Protein AF-A0A355WAP7-F1 (afdb_monomer_lite)

Secondary structure (DSSP, 8-state):
---SS-HHHHHHHHHHHH--SSPPEEEEEESSGGGGGGSTTEE--SS-B-HHHHHHHHHHH--EEEEEGGGBSSTHHHHHTTSSPPPHHHHTSHHHHHHT-SSHHHHHHHHHHS--PPSSS-SEEEEEEGGG--S--SEEEEEE-HHHHHHHHHHHHHSS---------SS-HHIIIIIHHHHHTS-EEEPPPHHHHHTT---TT-EEEEEEGGGHHHHHHHHHHHHHTT--SS---TTTTS--GGGS-GGGS-HHHHHHHH-SSS---------TTSSHHHHHHHHHHTTPPP--HHHHHHHTTSTTSHHHHHHHHHH-GGGS-TT-

pLDDT: mean 91.37, std 9.54, range [56.62, 98.69]

Sequence (328 aa):
MTTTNNWEKIIRRLELLMRLKSFPVAFKMLEKKEELDEVKFIRRLNHQATLCQLITLVRNFDWTVGADIDDFFSPMCPSIIGMTDLPEIYKDGTFRSIVWAKTRADGKKYEESIQRIPSGKYQAVVMAPLVYNPFEPDIVLIYANPAQMILLINSLQFENYEVMKFFCVGESSCSDAIARCYLTQKPSLTIPCYGERRYGHAQDEDMVMAIPANMMEKALAGMETLYRRGIRYPISFAGAEQNVESAFPFTYTGIDEIETIRGKGNRLLIGLTGGIASGKTTVSNMLEDMGAHTIDFDIISRDVVEPEKPAWTKIVEYFGKQVIAEDG

Radius of gyration: 35.44 Å; chains: 1; bounding box: 89×45×89 Å

Structure (mmCIF, N/CA/C/O backbone):
data_AF-A0A355WAP7-F1
#
_entry.id   AF-A0A355WAP7-F1
#
loop_
_atom_site.group_PDB
_atom_site.id
_atom_site.type_symbol
_atom_site.label_atom_id
_atom_site.label_alt_id
_atom_site.label_comp_id
_atom_site.label_asym_id
_atom_site.label_entity_id
_atom_site.label_seq_id
_atom_site.pdbx_PDB_ins_code
_atom_site.Cartn_x
_atom_site.Cartn_y
_atom_site.Cartn_z
_atom_site.occupancy
_atom_site.B_iso_or_equiv
_atom_site.auth_seq_id
_atom_site.auth_comp_id
_atom_site.auth_asym_id
_atom_site.auth_atom_id
_atom_site.pdbx_PDB_model_num
ATOM 1 N N . MET A 1 1 ? -26.768 -4.482 4.795 1.00 63.12 1 MET A N 1
ATOM 2 C CA . MET A 1 1 ? -26.021 -3.460 4.013 1.00 63.12 1 MET A CA 1
ATOM 3 C C . MET A 1 1 ? -26.126 -3.715 2.505 1.00 63.12 1 MET A C 1
ATOM 5 O O . MET A 1 1 ? -25.879 -4.834 2.075 1.00 63.12 1 MET A O 1
ATOM 9 N N . THR A 1 2 ? -26.520 -2.718 1.706 1.00 63.69 2 THR A N 1
ATOM 10 C CA . THR A 1 2 ? -26.629 -2.800 0.230 1.00 63.69 2 THR A CA 1
ATOM 11 C C . THR A 1 2 ? -25.392 -2.212 -0.453 1.00 63.69 2 THR A C 1
ATOM 13 O O . THR A 1 2 ? -24.963 -1.121 -0.086 1.00 63.69 2 THR A O 1
ATOM 16 N N . THR A 1 3 ? -24.836 -2.902 -1.452 1.00 72.31 3 THR A N 1
ATOM 17 C CA . THR A 1 3 ? -23.743 -2.406 -2.310 1.00 72.31 3 THR A CA 1
ATOM 18 C C . THR A 1 3 ? -24.302 -1.559 -3.449 1.00 72.31 3 THR A C 1
ATOM 20 O O . THR A 1 3 ? -25.246 -1.985 -4.118 1.00 72.31 3 THR A O 1
ATOM 23 N N . THR A 1 4 ? -23.719 -0.391 -3.709 1.00 76.38 4 THR A N 1
ATOM 24 C CA . THR A 1 4 ? -24.074 0.428 -4.884 1.00 76.38 4 THR A CA 1
ATOM 25 C C . THR A 1 4 ? -23.273 0.012 -6.115 1.00 76.38 4 THR A C 1
ATOM 27 O O . THR A 1 4 ? -23.776 0.092 -7.235 1.00 76.38 4 THR A O 1
ATOM 30 N N . ASN A 1 5 ? -22.053 -0.487 -5.906 1.00 82.44 5 ASN A N 1
ATOM 31 C CA . ASN A 1 5 ? -21.153 -0.951 -6.954 1.00 82.44 5 ASN A CA 1
ATOM 32 C C . ASN A 1 5 ? -21.182 -2.480 -7.112 1.00 82.44 5 ASN A C 1
ATOM 34 O O . ASN A 1 5 ? -21.353 -3.222 -6.146 1.00 82.44 5 ASN A O 1
ATOM 38 N N . ASN A 1 6 ? -20.959 -2.963 -8.341 1.00 91.88 6 ASN A N 1
ATOM 39 C CA . ASN A 1 6 ? -20.646 -4.374 -8.591 1.00 91.88 6 ASN A CA 1
ATOM 40 C C . ASN A 1 6 ? -19.134 -4.584 -8.409 1.00 91.88 6 ASN A C 1
ATOM 42 O O . ASN A 1 6 ? -18.352 -4.524 -9.363 1.00 91.88 6 ASN A O 1
ATOM 46 N N . TRP A 1 7 ? -18.737 -4.780 -7.155 1.00 95.25 7 TRP A N 1
ATOM 47 C CA . TRP A 1 7 ? -17.360 -4.990 -6.726 1.00 95.25 7 TRP A CA 1
ATOM 48 C C . TRP A 1 7 ? -16.718 -6.236 -7.328 1.00 95.25 7 TRP A C 1
ATOM 50 O O . TRP A 1 7 ? -15.543 -6.184 -7.677 1.00 95.25 7 TRP A O 1
ATOM 60 N N . GLU A 1 8 ? -17.470 -7.314 -7.546 1.00 94.62 8 GLU A N 1
ATOM 61 C CA . GLU A 1 8 ? -16.968 -8.502 -8.245 1.00 94.62 8 GLU A CA 1
ATOM 62 C C . GLU A 1 8 ? -16.423 -8.121 -9.625 1.00 94.62 8 GLU A C 1
ATOM 64 O O . GLU A 1 8 ? -15.276 -8.425 -9.950 1.00 94.62 8 GLU A O 1
ATOM 69 N N . LYS A 1 9 ? -17.198 -7.378 -10.423 1.00 94.19 9 LYS A N 1
ATOM 70 C CA . LYS A 1 9 ? -16.764 -6.933 -11.755 1.00 94.19 9 LYS A CA 1
ATOM 71 C C . LYS A 1 9 ? -15.520 -6.040 -11.690 1.00 94.19 9 LYS A C 1
ATOM 73 O O . LYS A 1 9 ? -14.624 -6.182 -12.522 1.00 94.19 9 LYS A O 1
ATOM 78 N N . ILE A 1 10 ? -15.465 -5.126 -10.721 1.00 94.81 10 ILE A N 1
ATOM 79 C CA . ILE A 1 10 ? -14.321 -4.229 -10.487 1.00 94.81 10 ILE A CA 1
ATOM 80 C C . ILE A 1 10 ? -13.073 -5.054 -10.142 1.00 94.81 10 ILE A C 1
ATOM 82 O O . ILE A 1 10 ? -12.034 -4.919 -10.788 1.00 94.81 10 ILE A O 1
ATOM 86 N N . ILE A 1 11 ? -13.172 -5.965 -9.175 1.00 94.94 11 ILE A N 1
ATOM 87 C CA . ILE A 1 11 ? -12.028 -6.755 -8.718 1.00 94.94 11 ILE A CA 1
ATOM 88 C C . ILE A 1 11 ? -11.566 -7.761 -9.772 1.00 94.94 11 ILE A C 1
ATOM 90 O O . ILE A 1 11 ? -10.363 -7.894 -9.972 1.00 94.94 11 ILE A O 1
ATOM 94 N N . ARG A 1 12 ? -12.469 -8.378 -10.543 1.00 94.44 12 ARG A N 1
ATOM 95 C CA . ARG A 1 12 ? -12.082 -9.246 -11.670 1.00 94.44 12 ARG A CA 1
ATOM 96 C C . ARG A 1 12 ? -11.231 -8.514 -12.709 1.00 94.44 12 ARG A C 1
ATOM 98 O O . ARG A 1 12 ? -10.269 -9.080 -13.223 1.00 94.44 12 ARG A O 1
ATOM 105 N N . ARG A 1 13 ? -11.536 -7.244 -12.998 1.00 95.06 13 ARG A N 1
ATOM 106 C CA . ARG A 1 13 ? -10.701 -6.400 -13.873 1.00 95.06 13 ARG A CA 1
ATOM 107 C C . ARG A 1 13 ? -9.338 -6.126 -13.238 1.00 95.06 13 ARG A C 1
ATOM 109 O O . ARG A 1 13 ? -8.320 -6.267 -13.911 1.00 95.06 13 ARG A O 1
ATOM 116 N N . LEU A 1 14 ? -9.309 -5.796 -11.944 1.00 95.56 14 LEU A N 1
ATOM 117 C CA . LEU A 1 14 ? -8.062 -5.579 -11.203 1.00 95.56 14 LEU A CA 1
ATOM 118 C C . LEU A 1 14 ? -7.157 -6.819 -11.234 1.00 95.56 14 LEU A C 1
ATOM 120 O O . LEU A 1 14 ? -5.963 -6.700 -11.495 1.00 95.56 14 LEU A O 1
ATOM 124 N N . GLU A 1 15 ? -7.718 -8.007 -11.003 1.00 93.44 15 GLU A N 1
ATOM 125 C CA . GLU A 1 15 ? -6.994 -9.283 -11.001 1.00 93.44 15 GLU A CA 1
ATOM 126 C C . GLU A 1 15 ? -6.306 -9.554 -12.344 1.00 93.44 15 GLU A C 1
ATOM 128 O O . GLU A 1 15 ? -5.133 -9.933 -12.364 1.00 93.44 15 GLU A O 1
ATOM 133 N N . LEU A 1 16 ? -6.992 -9.294 -13.463 1.00 94.19 16 LEU A N 1
ATOM 134 C CA . LEU A 1 16 ? -6.431 -9.456 -14.810 1.00 94.19 16 LEU A CA 1
ATOM 135 C C . LEU A 1 16 ? -5.256 -8.505 -15.080 1.00 94.19 16 LEU A C 1
ATOM 137 O O . LEU A 1 16 ? -4.300 -8.884 -15.761 1.00 94.19 16 LEU A O 1
ATOM 141 N N . LEU A 1 17 ? -5.322 -7.284 -14.545 1.00 96.56 17 LEU A N 1
ATOM 142 C CA . LEU A 1 17 ? -4.320 -6.240 -14.770 1.00 96.56 17 LEU A CA 1
ATOM 143 C C . LEU A 1 17 ? -3.116 -6.365 -13.835 1.00 96.56 17 LEU A C 1
ATOM 145 O O . LEU A 1 17 ? -1.994 -6.087 -14.250 1.00 96.56 17 LEU A O 1
ATOM 149 N N . MET A 1 18 ? -3.344 -6.771 -12.585 1.00 96.06 18 MET A N 1
ATOM 150 C CA . MET A 1 18 ? -2.347 -6.701 -11.516 1.00 96.06 18 MET A CA 1
ATOM 151 C C . MET A 1 18 ? -1.833 -8.062 -11.073 1.00 96.06 18 MET A C 1
ATOM 153 O O . MET A 1 18 ? -0.703 -8.122 -10.608 1.00 96.06 18 MET A O 1
ATOM 157 N N . ARG A 1 19 ? -2.602 -9.152 -11.212 1.00 95.50 19 ARG A N 1
ATOM 158 C CA . ARG A 1 19 ? -2.227 -10.497 -10.724 1.00 95.50 19 ARG A CA 1
ATOM 159 C C . ARG A 1 19 ? -1.800 -10.479 -9.247 1.00 95.50 19 ARG A C 1
ATOM 161 O O . ARG A 1 19 ? -0.694 -10.889 -8.892 1.00 95.50 19 ARG A O 1
ATOM 168 N N . LEU A 1 20 ? -2.654 -9.911 -8.395 1.00 95.94 20 LEU A N 1
ATOM 169 C CA . LEU A 1 20 ? -2.397 -9.786 -6.958 1.00 95.94 20 LEU A CA 1
ATOM 170 C C . LEU A 1 20 ? -2.238 -11.167 -6.303 1.00 95.94 20 LEU A C 1
ATOM 172 O O . LEU A 1 20 ? -2.906 -12.122 -6.690 1.00 95.94 20 LEU A O 1
ATOM 176 N N . LYS A 1 21 ? -1.369 -11.262 -5.288 1.00 95.38 21 LYS A N 1
ATOM 177 C CA . LYS A 1 21 ? -1.147 -12.506 -4.524 1.00 95.38 21 LYS A CA 1
ATOM 178 C C . LYS A 1 21 ? -2.221 -12.777 -3.462 1.00 95.38 21 LYS A C 1
ATOM 180 O O . LYS A 1 21 ? -2.281 -13.881 -2.935 1.00 95.38 21 LYS A O 1
ATOM 185 N N . SER A 1 22 ? -3.021 -11.773 -3.114 1.00 96.44 22 SER A N 1
ATOM 186 C CA . SER A 1 22 ? -4.014 -11.823 -2.038 1.00 96.44 22 SER A CA 1
ATOM 187 C C . SER A 1 22 ? -5.230 -10.971 -2.394 1.00 96.44 22 SER A C 1
ATOM 189 O O . SER A 1 22 ? -5.112 -10.043 -3.199 1.00 96.44 22 SER A O 1
ATOM 191 N N . PHE A 1 23 ? -6.373 -11.237 -1.766 1.00 97.75 23 PHE A N 1
ATOM 192 C CA . PHE A 1 23 ? -7.609 -10.510 -2.044 1.00 97.75 23 PHE A CA 1
ATOM 193 C C . PHE A 1 23 ? -7.511 -9.026 -1.645 1.00 97.75 23 PHE A C 1
ATOM 195 O O . PHE A 1 23 ? -7.026 -8.723 -0.550 1.00 97.75 23 PHE A O 1
ATOM 202 N N . PRO A 1 24 ? -8.017 -8.093 -2.477 1.00 98.12 24 PRO A N 1
ATOM 203 C CA . PRO A 1 24 ? -8.322 -6.736 -2.039 1.00 98.12 24 PRO A CA 1
ATOM 204 C C . PRO A 1 24 ? -9.323 -6.763 -0.881 1.00 98.12 24 PRO A C 1
ATOM 206 O O . PRO A 1 24 ? -10.360 -7.429 -0.956 1.00 98.12 24 PRO A O 1
ATOM 209 N N . VAL A 1 25 ? -9.017 -6.037 0.190 1.00 98.62 25 VAL A N 1
ATOM 210 C CA . VAL A 1 25 ? -9.814 -6.036 1.420 1.00 98.62 25 VAL A CA 1
ATOM 211 C C . VAL A 1 25 ? -10.794 -4.873 1.384 1.00 98.62 25 VAL A C 1
ATOM 213 O O . VAL A 1 25 ? -10.386 -3.713 1.351 1.00 98.62 25 VAL A O 1
ATOM 216 N N . ALA A 1 26 ? -12.084 -5.191 1.421 1.00 98.38 26 ALA A N 1
ATOM 217 C CA . ALA A 1 26 ? -13.141 -4.248 1.749 1.00 98.38 26 ALA A CA 1
ATOM 218 C C . ALA A 1 26 ? -12.990 -3.871 3.226 1.00 98.38 26 ALA A C 1
ATOM 220 O O . ALA A 1 26 ? -13.017 -4.764 4.068 1.00 98.38 26 ALA A O 1
ATOM 221 N N . PHE A 1 27 ? -12.823 -2.591 3.549 1.00 98.62 27 PHE A N 1
ATOM 222 C CA . PHE A 1 27 ? -12.674 -2.104 4.920 1.00 98.62 27 PHE A CA 1
ATOM 223 C C . PHE A 1 27 ? -13.789 -1.105 5.232 1.00 98.62 27 PHE A C 1
ATOM 225 O O . PHE A 1 27 ? -13.929 -0.097 4.532 1.00 98.62 27 PHE A O 1
ATOM 232 N N . LYS A 1 28 ? -14.586 -1.379 6.270 1.00 98.12 28 LYS A N 1
ATOM 233 C CA . LYS A 1 28 ? -15.711 -0.530 6.675 1.00 98.12 28 LYS A CA 1
ATOM 234 C C . LYS A 1 28 ? -15.740 -0.322 8.184 1.00 98.12 28 LYS A C 1
ATOM 236 O O . LYS A 1 28 ? -15.682 -1.287 8.945 1.00 98.12 28 LYS A O 1
ATOM 241 N N . MET A 1 29 ? -15.857 0.931 8.604 1.00 97.62 29 MET A N 1
ATOM 242 C CA . MET A 1 29 ? -16.112 1.298 9.996 1.00 97.62 29 MET A CA 1
ATOM 243 C C . MET A 1 29 ? -17.619 1.399 10.235 1.00 97.62 29 MET A C 1
ATOM 245 O O . MET A 1 29 ? -18.360 1.901 9.392 1.00 97.62 29 MET A O 1
ATOM 249 N N . LEU A 1 30 ? -18.070 0.903 11.383 1.00 98.00 30 LEU A N 1
ATOM 250 C CA . LEU A 1 30 ? -19.479 0.822 11.761 1.00 98.00 30 LEU A CA 1
ATOM 251 C C . LEU A 1 30 ? -19.743 1.752 12.938 1.00 98.00 30 LEU A C 1
ATOM 253 O O . LEU A 1 30 ? -18.986 1.758 13.915 1.00 98.00 30 LEU A O 1
ATOM 257 N N . GLU A 1 31 ? -20.799 2.558 12.841 1.00 97.69 31 GLU A N 1
ATOM 258 C CA . GLU A 1 31 ? -21.164 3.507 13.898 1.00 97.69 31 GLU A CA 1
ATOM 259 C C . GLU A 1 31 ? -21.709 2.773 15.123 1.00 97.69 31 GLU A C 1
ATOM 261 O O . GLU A 1 31 ? -21.475 3.188 16.259 1.00 97.69 31 GLU A O 1
ATOM 266 N N . LYS A 1 32 ? -22.389 1.646 14.898 1.00 97.81 32 LYS A N 1
ATOM 267 C CA . LYS A 1 32 ? -22.948 0.790 15.939 1.00 97.81 32 LYS A CA 1
ATOM 268 C C . LYS A 1 32 ? -22.404 -0.623 15.809 1.00 97.81 32 LYS A C 1
ATOM 270 O O . LYS A 1 32 ? -22.355 -1.185 14.717 1.00 97.81 32 LYS A O 1
ATOM 275 N N . LYS A 1 33 ? -22.020 -1.229 16.932 1.00 96.75 33 LYS A N 1
ATOM 276 C CA . LYS A 1 33 ? -21.503 -2.607 16.929 1.00 96.75 33 LYS A CA 1
ATOM 277 C C . LYS A 1 33 ? -22.559 -3.634 16.512 1.00 96.75 33 LYS A C 1
ATOM 279 O O . LYS A 1 33 ? -22.209 -4.664 15.951 1.00 96.75 33 LYS A O 1
ATOM 284 N N . GLU A 1 34 ? -23.839 -3.336 16.729 1.00 96.81 34 GLU A N 1
ATOM 285 C CA . GLU A 1 34 ? -24.965 -4.201 16.359 1.00 96.81 34 GLU A CA 1
ATOM 286 C C . GLU A 1 34 ? -25.079 -4.385 14.834 1.00 96.81 34 GLU A C 1
ATOM 288 O O . GLU A 1 34 ? -25.622 -5.380 14.367 1.00 96.81 34 GLU A O 1
ATOM 293 N N . GLU A 1 35 ? -24.504 -3.477 14.034 1.00 96.75 35 GLU A N 1
ATOM 294 C CA . GLU A 1 35 ? -24.453 -3.614 12.572 1.00 96.75 35 GLU A CA 1
ATOM 295 C C . GLU A 1 35 ? -23.615 -4.822 12.114 1.00 96.75 35 GLU A C 1
ATOM 297 O O . GLU A 1 35 ? -23.758 -5.274 10.976 1.00 96.75 35 GLU A O 1
ATOM 302 N N . LEU A 1 36 ? -22.760 -5.379 12.986 1.00 96.50 36 LEU A N 1
ATOM 303 C CA . LEU A 1 36 ? -22.035 -6.623 12.713 1.00 96.50 36 LEU A CA 1
ATOM 304 C C . LEU A 1 36 ? -22.991 -7.804 12.484 1.00 96.50 36 LEU A C 1
ATOM 306 O O . LEU A 1 36 ? -22.692 -8.663 11.653 1.00 96.50 36 LEU A O 1
ATOM 310 N N . ASP A 1 37 ? -24.146 -7.824 13.157 1.00 9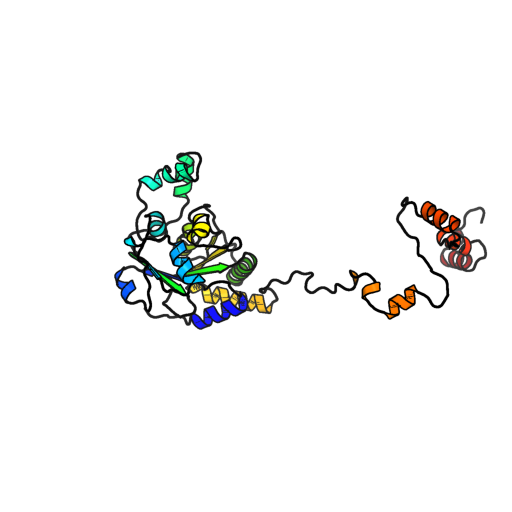4.00 37 ASP A N 1
ATOM 311 C CA . ASP A 1 37 ? -25.133 -8.909 13.061 1.00 94.00 37 ASP A CA 1
ATOM 312 C C . ASP A 1 37 ? -25.837 -8.941 11.693 1.00 94.00 37 ASP A C 1
ATOM 314 O O . ASP A 1 37 ? -26.396 -9.960 11.281 1.00 94.00 37 ASP A O 1
ATOM 318 N N . GLU A 1 38 ? -25.781 -7.836 10.944 1.00 94.00 38 GLU A N 1
ATOM 319 C CA . GLU A 1 38 ? -26.339 -7.736 9.595 1.00 94.00 38 GLU A CA 1
ATOM 320 C C . GLU A 1 38 ? -25.390 -8.261 8.506 1.00 94.00 38 GLU A C 1
ATOM 322 O O . GLU A 1 38 ? -25.792 -8.419 7.344 1.00 94.00 38 GLU A O 1
ATOM 327 N N . VAL A 1 39 ? -24.120 -8.506 8.844 1.00 94.25 39 VAL A N 1
ATOM 328 C CA . VAL A 1 39 ? -23.098 -8.922 7.882 1.00 94.25 39 VAL A CA 1
ATOM 329 C C . VAL A 1 39 ? -23.102 -10.441 7.736 1.00 94.25 39 VAL A C 1
ATOM 331 O O . VAL A 1 39 ? -22.867 -11.205 8.671 1.00 94.25 39 VAL A O 1
ATOM 334 N N . LYS A 1 40 ? -23.327 -10.904 6.506 1.00 91.94 40 LYS A N 1
ATOM 335 C CA . LYS A 1 40 ? -23.368 -12.336 6.196 1.00 91.94 40 LYS A CA 1
ATOM 336 C C . LYS A 1 40 ? -21.996 -12.987 6.371 1.00 91.94 40 LYS A C 1
ATOM 338 O O . LYS A 1 40 ? -20.983 -12.445 5.937 1.00 91.94 40 LYS A O 1
ATOM 343 N N . PHE A 1 41 ? -22.000 -14.200 6.928 1.00 92.62 41 PHE A N 1
ATOM 344 C CA . PHE A 1 41 ? -20.815 -15.058 7.085 1.00 92.62 41 PHE A CA 1
ATOM 345 C C . PHE A 1 41 ? -19.675 -14.430 7.896 1.00 92.62 41 PHE A C 1
ATOM 347 O O . PHE A 1 41 ? -18.517 -14.824 7.742 1.00 92.62 41 PHE A O 1
ATOM 354 N N . ILE A 1 42 ? -19.998 -13.465 8.760 1.00 95.94 42 ILE A N 1
ATOM 355 C CA . ILE A 1 42 ? -19.018 -12.832 9.629 1.00 95.94 42 ILE A CA 1
ATOM 356 C C . ILE A 1 42 ? -18.412 -13.846 10.601 1.00 95.94 42 ILE A C 1
ATOM 358 O O . ILE A 1 42 ? -19.095 -14.707 11.159 1.00 95.94 42 ILE A O 1
ATOM 362 N N . ARG A 1 43 ? -17.100 -13.744 10.791 1.00 97.00 43 ARG A N 1
ATOM 363 C CA . ARG A 1 43 ? -16.329 -14.519 11.757 1.00 97.00 43 ARG A CA 1
ATOM 364 C C . ARG A 1 43 ? -15.723 -13.570 12.779 1.00 97.00 43 ARG A C 1
ATOM 366 O O . ARG A 1 43 ? -15.229 -12.500 12.427 1.00 97.00 43 ARG A O 1
ATOM 373 N N . ARG A 1 44 ? -15.727 -13.998 14.038 1.00 95.44 44 ARG A N 1
ATOM 374 C CA . ARG A 1 44 ? -15.007 -13.357 15.141 1.00 95.44 44 ARG A CA 1
ATOM 375 C C . ARG A 1 44 ? -14.028 -14.364 15.723 1.00 95.44 44 ARG A C 1
ATOM 377 O O . ARG A 1 44 ? -14.307 -15.565 15.744 1.00 95.44 44 ARG A O 1
ATOM 384 N N . LEU A 1 45 ? -12.863 -13.886 16.140 1.00 94.38 45 LEU A N 1
ATOM 385 C CA . LEU A 1 45 ? -11.889 -14.729 16.819 1.00 94.38 45 LEU A CA 1
ATOM 386 C C . LEU A 1 45 ? -12.351 -14.985 18.255 1.00 94.38 45 LEU A C 1
ATOM 388 O O . LEU A 1 45 ? -13.004 -14.157 18.873 1.00 94.38 45 LEU A O 1
ATOM 392 N N . ASN A 1 46 ? -11.992 -16.144 18.796 1.00 94.62 46 ASN A N 1
ATOM 393 C CA . ASN A 1 46 ? -12.248 -16.498 20.196 1.00 94.62 46 ASN A CA 1
ATOM 394 C C . ASN A 1 46 ? -11.171 -15.959 21.158 1.00 94.62 46 ASN A C 1
ATOM 396 O O . ASN A 1 46 ? -11.089 -16.393 22.305 1.00 94.62 46 ASN A O 1
ATOM 400 N N . HIS A 1 47 ? -10.301 -15.082 20.666 1.00 96.06 47 HIS A N 1
ATOM 401 C CA . HIS A 1 47 ? -9.215 -14.444 21.392 1.00 96.06 47 HIS A CA 1
ATOM 402 C C . HIS A 1 47 ? -8.967 -13.062 20.791 1.00 96.06 47 HIS A C 1
ATOM 404 O O . HIS A 1 47 ? -9.347 -12.790 19.651 1.00 96.06 47 HIS A O 1
ATOM 410 N N . GLN A 1 48 ? -8.295 -12.212 21.558 1.00 97.56 48 GLN A N 1
ATOM 411 C CA . GLN A 1 48 ? -7.940 -10.876 21.111 1.00 97.56 48 GLN A CA 1
ATOM 412 C C . GLN A 1 48 ? -6.867 -10.907 20.020 1.00 97.56 48 GLN A C 1
ATOM 414 O O . GLN A 1 48 ? -5.939 -11.714 20.076 1.00 97.56 48 GLN A O 1
ATOM 419 N N . ALA A 1 49 ? -6.957 -9.988 19.064 1.00 97.31 49 ALA A N 1
ATOM 420 C CA . ALA A 1 49 ? -6.057 -9.915 17.922 1.00 97.31 49 ALA A CA 1
ATOM 421 C C . ALA A 1 49 ? -5.573 -8.489 17.646 1.00 97.31 49 ALA A C 1
ATOM 423 O O . ALA A 1 49 ? -6.066 -7.494 18.185 1.00 97.31 49 ALA A O 1
ATOM 424 N N . THR A 1 50 ? -4.565 -8.385 16.788 1.00 97.38 50 THR A N 1
ATOM 425 C CA . THR A 1 50 ? -4.154 -7.117 16.185 1.00 97.38 50 THR A CA 1
ATOM 426 C C . THR A 1 50 ? -4.954 -6.847 14.913 1.00 97.38 50 THR A C 1
ATOM 428 O O . THR A 1 50 ? -5.428 -7.768 14.246 1.00 97.38 50 THR A O 1
ATOM 431 N N . LEU A 1 51 ? -5.038 -5.578 14.499 1.00 97.38 51 LEU A N 1
ATOM 432 C CA . LEU A 1 51 ? -5.701 -5.223 13.241 1.00 97.38 51 LEU A CA 1
ATOM 433 C C . LEU A 1 51 ? -5.064 -5.924 12.027 1.00 97.38 51 LEU A C 1
ATOM 435 O O . LEU A 1 51 ? -5.772 -6.363 11.125 1.00 97.38 51 LEU A O 1
ATOM 439 N N . CYS A 1 52 ? -3.737 -6.082 12.016 1.00 97.31 52 CYS A N 1
ATOM 440 C CA . CYS A 1 52 ? -3.040 -6.752 10.921 1.00 97.31 52 CYS A CA 1
ATOM 441 C C . CYS A 1 52 ? -3.350 -8.258 10.844 1.00 97.31 52 CYS A C 1
ATOM 443 O O . CYS A 1 52 ? -3.458 -8.786 9.738 1.00 97.31 52 CYS A O 1
ATOM 445 N N . GLN A 1 53 ? -3.582 -8.946 11.970 1.00 97.94 53 GLN A N 1
ATOM 446 C CA . GLN A 1 53 ? -4.076 -10.331 11.954 1.00 97.94 53 GLN A CA 1
ATOM 447 C C . GLN A 1 53 ? -5.461 -10.420 11.309 1.00 97.94 53 GLN A C 1
ATOM 449 O O . GLN A 1 53 ? -5.675 -11.266 10.441 1.00 97.94 53 GLN A O 1
ATOM 454 N N . LEU A 1 54 ? -6.379 -9.518 11.676 1.00 98.12 54 LEU A N 1
ATOM 455 C CA . LEU A 1 54 ? -7.721 -9.486 11.091 1.00 98.12 54 LEU A CA 1
ATOM 456 C C . LEU A 1 54 ? -7.659 -9.252 9.576 1.00 98.12 54 LEU A C 1
ATOM 458 O O . LEU A 1 54 ? -8.264 -10.005 8.821 1.00 98.12 54 LEU A O 1
ATOM 462 N N . ILE A 1 55 ? -6.857 -8.285 9.116 1.00 98.31 55 ILE A N 1
ATOM 463 C CA . ILE A 1 55 ? -6.643 -8.025 7.682 1.00 98.31 55 ILE A CA 1
ATOM 464 C C . ILE A 1 55 ? -6.099 -9.273 6.968 1.00 98.31 55 ILE A C 1
ATOM 466 O O . ILE A 1 55 ? -6.529 -9.580 5.858 1.00 98.31 55 ILE A O 1
ATOM 470 N N . THR A 1 56 ? -5.197 -10.024 7.607 1.00 97.88 56 THR A N 1
ATOM 471 C CA . THR A 1 56 ? -4.599 -11.255 7.054 1.00 97.88 56 THR A CA 1
ATOM 472 C C . THR A 1 56 ? -5.627 -12.352 6.826 1.00 97.88 56 THR A C 1
ATOM 474 O O . THR A 1 56 ? -5.626 -12.982 5.767 1.00 97.88 56 THR A O 1
ATOM 477 N N . LEU A 1 57 ? -6.520 -12.559 7.799 1.00 98.25 57 LEU A N 1
ATOM 478 C CA . LEU A 1 57 ? -7.639 -13.498 7.682 1.00 98.25 57 LEU A CA 1
ATOM 479 C C . LEU A 1 57 ? -8.496 -13.191 6.455 1.00 98.25 57 LEU A C 1
ATOM 481 O O . LEU A 1 57 ? -8.905 -14.102 5.740 1.00 98.25 57 LEU A O 1
ATOM 485 N N . VAL A 1 58 ? -8.692 -11.909 6.158 1.00 98.38 58 VAL A N 1
ATOM 486 C CA . VAL A 1 58 ? -9.416 -11.497 4.959 1.00 98.38 58 VAL A CA 1
ATOM 487 C C . VAL A 1 58 ? -8.599 -11.754 3.693 1.00 98.38 58 VAL A C 1
ATOM 489 O O . VAL A 1 58 ? -9.028 -12.509 2.822 1.00 98.38 58 VAL A O 1
ATOM 492 N N . ARG A 1 59 ? -7.411 -11.147 3.576 1.00 97.25 59 ARG A N 1
ATOM 493 C CA . ARG A 1 59 ? -6.662 -11.126 2.307 1.00 97.25 59 ARG A CA 1
ATOM 494 C C . ARG A 1 59 ? -6.118 -12.491 1.882 1.00 97.25 59 ARG A C 1
ATOM 496 O O . ARG A 1 59 ? -5.981 -12.718 0.683 1.00 97.25 59 ARG A O 1
ATOM 503 N N . ASN A 1 60 ? -5.813 -13.380 2.829 1.00 97.19 60 ASN A N 1
ATOM 504 C CA . ASN A 1 60 ? -5.166 -14.666 2.539 1.00 97.19 60 ASN A CA 1
ATOM 505 C C . ASN A 1 60 ? -6.066 -15.880 2.779 1.00 97.19 60 ASN A C 1
ATOM 507 O O . ASN A 1 60 ? -5.822 -16.927 2.186 1.00 97.19 60 ASN A O 1
ATOM 511 N N . PHE A 1 61 ? -7.073 -15.763 3.648 1.00 96.62 61 PHE A N 1
ATOM 512 C CA . PHE A 1 61 ? -7.891 -16.907 4.060 1.00 96.62 61 PHE A CA 1
ATOM 513 C C . PHE A 1 61 ? -9.365 -16.781 3.690 1.00 96.62 61 PHE A C 1
ATOM 515 O O . PHE A 1 61 ? -10.122 -17.690 4.023 1.00 96.62 61 PHE A O 1
ATOM 522 N N . ASP A 1 62 ? -9.755 -15.719 2.976 1.00 95.25 62 ASP A N 1
ATOM 523 C CA . ASP A 1 62 ? -11.122 -15.538 2.482 1.00 95.25 62 ASP A CA 1
ATOM 524 C C . ASP A 1 62 ? -12.159 -15.507 3.625 1.00 95.25 62 ASP A C 1
ATOM 526 O O . ASP A 1 62 ? -13.182 -16.192 3.630 1.00 95.25 62 ASP A O 1
ATOM 530 N N . TRP A 1 63 ? -11.842 -14.781 4.699 1.00 97.88 63 TRP A N 1
ATOM 531 C CA . TRP A 1 63 ? -12.779 -14.588 5.804 1.00 97.88 63 TRP A CA 1
ATOM 532 C C . TRP A 1 63 ? -13.433 -13.218 5.707 1.00 97.88 63 TRP A C 1
ATOM 534 O O . TRP A 1 63 ? -12.760 -12.216 5.487 1.00 97.88 63 TRP A O 1
ATOM 544 N N . THR A 1 64 ? -14.733 -13.162 5.976 1.00 98.31 64 THR A N 1
ATOM 545 C CA . THR A 1 64 ? -15.379 -11.935 6.449 1.00 98.31 64 THR A CA 1
ATOM 546 C C . THR A 1 64 ? -15.168 -11.855 7.954 1.00 98.31 64 THR A C 1
ATOM 548 O O . THR A 1 64 ? -15.554 -12.773 8.676 1.00 98.31 64 THR A O 1
ATOM 551 N N . VAL A 1 65 ? -14.539 -10.787 8.437 1.00 98.12 65 VAL A N 1
ATOM 552 C CA . VAL A 1 65 ? -14.138 -10.625 9.837 1.00 98.12 65 VAL A CA 1
ATOM 553 C C . VAL A 1 65 ? -14.714 -9.339 10.405 1.00 98.12 65 VAL A C 1
ATOM 555 O O . VAL A 1 65 ? -14.587 -8.277 9.800 1.00 98.12 65 VAL A O 1
ATOM 558 N N . GLY A 1 66 ? -15.330 -9.444 11.578 1.00 97.88 66 GLY A N 1
ATOM 559 C CA . GLY A 1 66 ? -15.792 -8.308 12.373 1.00 97.88 66 GLY A CA 1
ATOM 560 C C . GLY A 1 66 ? -14.992 -8.166 13.655 1.00 97.88 66 GLY A C 1
ATOM 561 O O . GLY A 1 66 ? -14.565 -9.178 14.212 1.00 97.88 66 GLY A O 1
ATOM 562 N N . ALA A 1 67 ? -14.815 -6.934 14.121 1.00 98.06 67 ALA A N 1
ATOM 563 C CA . ALA A 1 67 ? -14.243 -6.663 15.431 1.00 98.06 67 ALA A CA 1
ATOM 564 C C . ALA A 1 67 ? -14.860 -5.423 16.089 1.00 98.06 67 ALA A C 1
ATOM 566 O O . ALA A 1 67 ? -15.060 -4.402 15.427 1.00 98.06 67 ALA A O 1
ATOM 567 N N . ASP A 1 68 ? -15.117 -5.505 17.390 1.00 97.44 68 ASP A N 1
ATOM 568 C CA . ASP A 1 68 ? -15.353 -4.361 18.276 1.00 97.44 68 ASP A CA 1
ATOM 569 C C . ASP A 1 68 ? -14.142 -4.148 19.206 1.00 97.44 68 ASP A C 1
ATOM 571 O O . ASP A 1 68 ? -13.086 -4.760 19.029 1.00 97.44 68 ASP A O 1
ATOM 575 N N . ILE A 1 69 ? -14.252 -3.226 20.166 1.00 96.56 69 ILE A N 1
ATOM 576 C CA . ILE A 1 69 ? -13.131 -2.859 21.042 1.00 96.56 69 ILE A CA 1
ATOM 577 C C . ILE A 1 69 ? -12.591 -4.037 21.870 1.00 96.56 69 ILE A C 1
ATOM 579 O O . ILE A 1 69 ? -11.387 -4.077 22.131 1.00 96.56 69 ILE A O 1
ATOM 583 N N . ASP A 1 70 ? -13.442 -4.998 22.244 1.00 96.31 70 ASP A N 1
ATOM 584 C CA . ASP A 1 70 ? -13.074 -6.103 23.135 1.00 96.31 70 ASP A CA 1
ATOM 585 C C . ASP A 1 70 ? -12.247 -7.175 22.406 1.00 96.31 70 ASP A C 1
ATOM 587 O O . ASP A 1 70 ? -11.474 -7.906 23.035 1.00 96.31 70 ASP A O 1
ATOM 591 N N . ASP A 1 71 ? -12.335 -7.220 21.071 1.00 97.69 71 ASP A N 1
ATOM 592 C CA . ASP A 1 71 ? -11.559 -8.128 20.221 1.00 97.69 71 ASP A CA 1
ATOM 593 C C . ASP A 1 71 ? -10.100 -7.683 20.031 1.00 97.69 71 ASP A C 1
ATOM 595 O O . ASP A 1 71 ? -9.289 -8.440 19.491 1.00 97.69 71 ASP A O 1
ATOM 599 N N . PHE A 1 72 ? -9.726 -6.468 20.445 1.00 97.56 72 PHE A N 1
ATOM 600 C CA . PHE A 1 72 ? -8.360 -5.970 20.287 1.00 97.56 72 PHE A CA 1
ATOM 601 C C . PHE A 1 72 ? -7.516 -6.193 21.541 1.00 97.56 72 PHE A C 1
ATOM 603 O O . PHE A 1 72 ? -7.895 -5.838 22.651 1.00 97.56 72 PHE A O 1
ATOM 610 N N . PHE A 1 73 ? -6.295 -6.700 21.349 1.00 93.31 73 PHE A N 1
ATOM 611 C CA . PHE A 1 73 ? -5.357 -6.975 22.451 1.00 93.31 73 PHE A CA 1
ATOM 612 C C . PHE A 1 73 ? -4.906 -5.713 23.215 1.00 93.31 73 PHE A C 1
ATOM 614 O O . PHE A 1 73 ? -4.505 -5.771 24.375 1.00 93.31 73 PHE A O 1
ATOM 621 N N . SER A 1 74 ? -4.910 -4.556 22.554 1.00 92.56 74 SER A N 1
ATOM 622 C CA . SER A 1 74 ? -4.388 -3.297 23.089 1.00 92.56 74 SER A CA 1
ATOM 623 C C . SER A 1 74 ? -5.150 -2.119 22.483 1.00 92.56 74 SER A C 1
ATOM 625 O O . SER A 1 74 ? -5.515 -2.208 21.307 1.00 92.56 74 SER A O 1
ATOM 627 N N . PRO A 1 75 ? -5.312 -0.983 23.198 1.00 94.12 75 PRO A N 1
ATOM 628 C CA . PRO A 1 75 ? -5.995 0.203 22.673 1.00 94.12 75 PRO A CA 1
ATOM 629 C C . PRO A 1 75 ? -5.301 0.836 21.453 1.00 94.12 75 PRO A C 1
ATOM 631 O O . PRO A 1 75 ? -5.887 1.678 20.781 1.00 94.12 75 PRO A O 1
ATOM 634 N N . MET A 1 76 ? -4.068 0.432 21.125 1.00 93.62 76 MET A N 1
ATOM 635 C CA . MET A 1 76 ? -3.297 0.985 20.007 1.00 93.62 76 MET A CA 1
ATOM 636 C C . MET A 1 76 ? -4.026 0.840 18.663 1.00 93.62 76 MET A C 1
ATOM 638 O O . MET A 1 76 ? -4.263 1.841 17.991 1.00 93.62 76 MET A O 1
ATOM 642 N N . CYS A 1 77 ? -4.424 -0.382 18.293 1.00 95.38 77 CYS A N 1
ATOM 643 C CA . CYS A 1 77 ? -5.146 -0.659 17.045 1.00 95.38 77 CYS A CA 1
ATOM 644 C C . CYS A 1 77 ? -6.504 0.071 16.958 1.00 95.38 77 CYS A C 1
ATOM 646 O O . CYS A 1 77 ? -6.686 0.831 16.004 1.00 95.38 77 CYS A O 1
ATOM 648 N N . PRO A 1 78 ? -7.431 -0.082 17.928 1.00 97.38 78 PRO A N 1
ATOM 649 C CA . PRO A 1 78 ? -8.727 0.591 17.887 1.00 97.38 78 PRO A CA 1
ATOM 650 C C . PRO A 1 78 ? -8.600 2.122 17.944 1.00 97.38 78 PRO A C 1
ATOM 652 O O . PRO A 1 78 ? -9.429 2.812 17.354 1.00 97.38 78 PRO A O 1
ATOM 655 N N . SER A 1 79 ? -7.539 2.675 18.558 1.00 97.50 79 SER A N 1
ATOM 656 C CA . SER A 1 79 ? -7.299 4.129 18.546 1.00 97.50 79 SER A CA 1
ATOM 657 C C . SER A 1 79 ? -6.951 4.687 17.167 1.00 97.50 79 SER A C 1
ATOM 659 O O . SER A 1 79 ? -7.262 5.835 16.870 1.00 97.50 79 SER A O 1
ATOM 661 N N . ILE A 1 80 ? -6.314 3.892 16.303 1.00 97.69 80 ILE A N 1
ATOM 662 C CA . ILE A 1 80 ? -5.951 4.326 14.947 1.00 97.69 80 ILE A CA 1
ATOM 663 C C . ILE A 1 80 ? -7.200 4.445 14.074 1.00 97.69 80 ILE A C 1
ATOM 665 O O . ILE A 1 80 ? -7.313 5.384 13.285 1.00 97.69 80 ILE A O 1
ATOM 669 N N . ILE A 1 81 ? -8.151 3.528 14.256 1.00 97.75 81 ILE A N 1
ATOM 670 C CA . ILE A 1 81 ? -9.390 3.440 13.472 1.00 97.75 81 ILE A CA 1
ATOM 671 C C . ILE A 1 81 ? -10.586 4.143 14.138 1.00 97.75 81 ILE A C 1
ATOM 673 O O . ILE A 1 81 ? -11.719 3.968 13.706 1.00 97.75 81 ILE A O 1
ATOM 677 N N . GLY A 1 82 ? -10.342 4.960 15.169 1.00 97.06 82 GLY A N 1
ATOM 678 C CA . GLY A 1 82 ? -11.347 5.861 15.746 1.00 97.06 82 GLY A CA 1
ATOM 679 C C . GLY A 1 82 ? -12.404 5.198 16.632 1.00 97.06 82 GLY A C 1
ATOM 680 O O . GLY A 1 82 ? -13.467 5.777 16.842 1.00 97.06 82 GLY A O 1
ATOM 681 N N . MET A 1 83 ? -12.131 4.007 17.172 1.00 97.31 83 MET A N 1
ATOM 682 C CA . MET A 1 83 ? -13.038 3.340 18.121 1.00 97.31 83 MET A CA 1
ATOM 683 C C . MET A 1 83 ? -12.871 3.823 19.559 1.00 97.31 83 MET A C 1
ATOM 685 O O . MET A 1 83 ? -13.786 3.730 20.372 1.00 97.31 83 MET A O 1
ATOM 689 N N . THR A 1 84 ? -11.677 4.295 19.904 1.00 96.81 84 THR A N 1
ATOM 690 C CA . THR A 1 84 ? -11.351 4.728 21.261 1.00 96.81 84 THR A CA 1
ATOM 691 C C . THR A 1 84 ? -10.277 5.800 21.232 1.00 96.81 84 THR A C 1
ATOM 693 O O . THR A 1 84 ? -9.496 5.881 20.283 1.00 96.81 84 THR A O 1
ATOM 696 N N . ASP A 1 85 ? -10.213 6.619 22.275 1.00 96.06 85 ASP A N 1
ATOM 697 C CA . ASP A 1 85 ? -9.068 7.493 22.476 1.00 96.06 85 ASP A CA 1
ATOM 698 C C . ASP A 1 85 ? -7.863 6.686 22.945 1.00 96.06 85 ASP A C 1
ATOM 700 O O . ASP A 1 85 ? -7.973 5.714 23.694 1.00 96.06 85 ASP A O 1
ATOM 704 N N . LEU A 1 86 ? -6.673 7.122 22.539 1.00 94.75 86 LEU A N 1
ATOM 705 C CA . LEU A 1 86 ? -5.459 6.561 23.103 1.00 94.75 86 LEU A CA 1
ATOM 706 C C . LEU A 1 86 ? -5.323 7.017 24.572 1.00 94.75 86 LEU A C 1
ATOM 708 O O . LEU A 1 86 ? -5.375 8.225 24.822 1.00 94.75 86 LEU A O 1
ATOM 712 N N . PRO A 1 87 ? -5.104 6.110 25.541 1.00 92.69 87 PRO A N 1
ATOM 713 C CA . PRO A 1 87 ? -4.883 6.506 26.931 1.00 92.69 87 PRO A CA 1
ATOM 714 C C . PRO A 1 87 ? -3.625 7.377 27.103 1.00 92.69 87 PRO A C 1
ATOM 716 O O . PRO A 1 87 ? -2.616 7.154 26.431 1.00 92.69 87 PRO A O 1
ATOM 719 N N . GLU A 1 88 ? -3.645 8.329 28.044 1.00 89.38 88 GLU A N 1
ATOM 720 C CA . GLU A 1 88 ? -2.556 9.309 28.250 1.00 89.38 88 GLU A CA 1
ATOM 721 C C . GLU A 1 88 ? -1.178 8.679 28.497 1.00 89.38 88 GLU A C 1
ATOM 723 O O . GLU A 1 88 ? -0.164 9.205 28.042 1.00 89.38 88 GLU A O 1
ATOM 728 N N . ILE A 1 89 ? -1.129 7.510 29.145 1.00 87.00 89 ILE A N 1
ATOM 729 C CA . ILE A 1 89 ? 0.123 6.780 29.404 1.00 87.00 89 ILE A CA 1
ATOM 730 C C . ILE A 1 89 ? 0.869 6.374 28.122 1.00 87.00 89 ILE A C 1
ATOM 732 O O . ILE A 1 89 ? 2.078 6.161 28.149 1.00 87.00 89 ILE A O 1
ATOM 736 N N . TYR A 1 90 ? 0.169 6.279 26.989 1.00 90.19 90 TYR A N 1
ATOM 737 C CA . TYR A 1 90 ? 0.798 6.009 25.698 1.00 90.19 90 TYR A CA 1
ATOM 738 C C . TYR A 1 90 ? 1.269 7.289 24.996 1.00 90.19 90 TYR A C 1
ATOM 740 O O . TYR A 1 90 ? 2.170 7.207 24.166 1.00 90.19 90 TYR A O 1
ATOM 748 N N . LYS A 1 91 ? 0.713 8.462 25.338 1.00 92.81 91 LYS A N 1
ATOM 749 C CA . LYS A 1 91 ? 0.979 9.751 24.668 1.00 92.81 91 LYS A CA 1
ATOM 750 C C . LYS A 1 91 ? 2.242 10.455 25.147 1.00 92.81 91 LYS A C 1
ATOM 752 O O . LYS A 1 91 ? 2.828 11.245 24.413 1.00 92.81 91 LYS A O 1
ATOM 757 N N . ASP A 1 92 ? 2.676 10.195 26.375 1.00 93.31 92 ASP A N 1
ATOM 758 C CA . ASP A 1 92 ? 3.790 10.918 27.000 1.00 93.31 92 ASP A CA 1
ATOM 759 C C . ASP A 1 92 ? 5.186 10.512 26.475 1.00 93.31 92 ASP A C 1
ATOM 761 O O . ASP A 1 92 ? 6.207 11.029 26.935 1.00 93.31 92 ASP A O 1
ATOM 765 N N . GLY A 1 93 ? 5.233 9.577 25.521 1.00 93.44 93 GLY A N 1
ATOM 766 C CA . GLY A 1 93 ? 6.449 9.058 24.905 1.00 93.44 93 GLY A CA 1
ATOM 767 C C . GLY A 1 93 ? 7.117 7.910 25.659 1.00 93.44 93 GLY A C 1
ATOM 768 O O . GLY A 1 93 ? 8.081 7.341 25.145 1.00 93.44 93 GLY A O 1
ATOM 769 N N . THR A 1 94 ? 6.617 7.520 26.837 1.00 92.75 94 THR A N 1
ATOM 770 C CA . THR A 1 94 ? 7.197 6.445 27.655 1.00 92.75 94 THR A CA 1
ATOM 771 C C . THR A 1 94 ? 7.193 5.121 26.905 1.00 92.75 94 THR A C 1
ATOM 773 O O . THR A 1 94 ? 8.261 4.542 26.702 1.00 92.75 94 THR A O 1
ATOM 776 N N . PHE A 1 95 ? 6.031 4.688 26.405 1.00 92.12 95 PHE A N 1
ATOM 777 C CA . PHE A 1 95 ? 5.904 3.442 25.641 1.00 92.12 95 PHE A CA 1
ATOM 778 C C . PHE A 1 95 ? 6.867 3.400 24.446 1.00 92.12 95 PHE A C 1
ATOM 780 O O . PHE A 1 95 ? 7.634 2.452 24.279 1.00 92.12 95 PHE A O 1
ATOM 787 N N . ARG A 1 96 ? 6.888 4.472 23.646 1.00 94.00 96 ARG A N 1
ATOM 788 C CA . ARG A 1 96 ? 7.765 4.574 22.476 1.00 94.00 96 ARG A CA 1
ATOM 789 C C . ARG A 1 96 ? 9.239 4.589 22.854 1.00 94.00 96 ARG A C 1
ATOM 791 O O . ARG A 1 96 ? 10.030 3.991 22.138 1.00 94.00 96 ARG A O 1
ATOM 798 N N . SER A 1 97 ? 9.619 5.200 23.972 1.00 94.69 97 SER A N 1
ATOM 799 C CA . SER A 1 97 ? 11.020 5.220 24.410 1.00 94.69 97 SER A CA 1
ATOM 800 C C . SER A 1 97 ? 11.535 3.893 24.969 1.00 94.69 97 SER A C 1
ATOM 802 O O . SER A 1 97 ? 12.735 3.650 24.993 1.00 94.69 97 SER A O 1
ATOM 804 N N . ILE A 1 98 ? 10.634 3.020 25.423 1.00 93.19 98 ILE A N 1
ATOM 805 C CA . ILE A 1 98 ? 11.017 1.685 25.894 1.00 93.19 98 ILE A CA 1
ATOM 806 C C . ILE A 1 98 ? 11.392 0.791 24.705 1.00 93.19 98 ILE A C 1
ATOM 808 O O . ILE A 1 98 ? 12.259 -0.068 24.834 1.00 93.19 98 ILE A O 1
ATOM 812 N N . VAL A 1 99 ? 10.743 0.990 23.552 1.00 90.38 99 VAL A N 1
ATOM 813 C CA . VAL A 1 99 ? 10.802 0.040 22.430 1.00 90.38 99 VAL A CA 1
ATOM 814 C C . VAL A 1 99 ? 11.464 0.614 21.172 1.00 90.38 99 VAL A C 1
ATOM 816 O O . VAL A 1 99 ? 12.225 -0.086 20.513 1.00 90.38 99 VAL A O 1
ATOM 819 N N . TRP A 1 100 ? 11.178 1.868 20.814 1.00 94.56 100 TRP A N 1
ATOM 820 C CA . TRP A 1 100 ? 11.426 2.416 19.471 1.00 94.56 100 TRP A CA 1
ATOM 821 C C . TRP A 1 100 ? 12.344 3.639 19.430 1.00 94.56 100 TRP A C 1
ATOM 823 O O . TRP A 1 100 ? 12.990 3.885 18.415 1.00 94.56 100 TRP A O 1
ATOM 833 N N . ALA A 1 101 ? 12.396 4.427 20.501 1.00 95.94 101 ALA A N 1
ATOM 834 C CA . ALA A 1 101 ? 13.146 5.678 20.561 1.00 95.94 101 ALA A CA 1
ATOM 835 C C . ALA A 1 101 ? 14.104 5.683 21.755 1.00 95.94 101 ALA A C 1
ATOM 837 O O . ALA A 1 101 ? 13.774 5.201 22.827 1.00 95.94 101 ALA A O 1
ATOM 838 N N . LYS A 1 102 ? 15.286 6.289 21.607 1.00 97.31 102 LYS A N 1
ATOM 839 C CA . LYS A 1 102 ? 16.278 6.344 22.696 1.00 97.31 102 LYS A CA 1
ATOM 840 C C . LYS A 1 102 ? 15.810 7.181 23.894 1.00 97.31 102 LYS A C 1
ATOM 842 O O . LYS A 1 102 ? 16.238 6.939 25.018 1.00 97.31 102 LYS A O 1
ATOM 847 N N . THR A 1 103 ? 14.989 8.204 23.658 1.00 97.62 103 THR A N 1
ATOM 848 C CA . THR A 1 103 ? 14.566 9.160 24.688 1.00 97.62 103 THR A CA 1
ATOM 849 C C . THR A 1 103 ? 13.046 9.268 24.749 1.00 97.62 103 THR A C 1
ATOM 851 O O . THR A 1 103 ? 12.367 9.096 23.737 1.00 97.62 103 THR A O 1
ATOM 854 N N . ARG A 1 104 ? 12.493 9.613 25.922 1.00 96.31 104 ARG A N 1
ATOM 855 C CA . ARG A 1 104 ? 11.056 9.930 26.071 1.00 96.31 104 ARG A CA 1
ATOM 856 C C . ARG A 1 104 ? 10.630 11.101 25.189 1.00 96.31 104 ARG A C 1
ATOM 858 O O . ARG A 1 104 ? 9.533 11.077 24.650 1.00 96.31 104 ARG A O 1
ATOM 865 N N . ALA A 1 105 ? 11.506 12.086 24.989 1.00 97.25 105 ALA A N 1
ATOM 866 C CA . ALA A 1 105 ? 11.235 13.215 24.103 1.00 97.25 105 ALA A CA 1
ATOM 867 C C . ALA A 1 105 ? 11.054 12.766 22.644 1.00 97.25 105 ALA A C 1
ATOM 869 O O . ALA A 1 105 ? 10.092 13.172 21.996 1.00 97.25 105 ALA A O 1
ATOM 870 N N . ASP A 1 106 ? 11.928 11.891 22.141 1.00 97.25 106 ASP A N 1
ATOM 871 C CA . ASP A 1 106 ? 11.778 11.335 20.792 1.00 97.25 106 ASP A CA 1
ATOM 872 C C . ASP A 1 106 ? 10.601 10.360 20.715 1.00 97.25 106 ASP A C 1
ATOM 874 O O . ASP A 1 106 ? 9.882 10.354 19.722 1.00 97.25 106 ASP A O 1
ATOM 878 N N . GLY A 1 107 ? 10.338 9.603 21.783 1.00 96.50 107 GLY A N 1
ATOM 879 C CA . GLY A 1 107 ? 9.150 8.762 21.892 1.00 96.50 107 GLY A CA 1
ATOM 880 C C . GLY A 1 107 ? 7.844 9.560 21.846 1.00 96.50 107 GLY A C 1
ATOM 881 O O . GLY A 1 107 ? 6.870 9.107 21.254 1.00 96.50 107 GLY A O 1
ATOM 882 N N . LYS A 1 108 ? 7.820 10.767 22.416 1.00 96.50 108 LYS A N 1
ATOM 883 C CA . LYS A 1 108 ? 6.663 11.662 22.348 1.00 96.50 108 LYS A CA 1
ATOM 884 C C . LYS A 1 108 ? 6.469 12.206 20.931 1.00 96.50 108 LYS A C 1
ATOM 886 O O . LYS A 1 108 ? 5.376 12.089 20.393 1.00 96.50 108 LYS A O 1
ATOM 891 N N . LYS A 1 109 ? 7.540 12.697 20.291 1.00 96.50 109 LYS A N 1
ATOM 892 C CA . LYS A 1 109 ? 7.506 13.134 18.878 1.00 96.50 109 LYS A CA 1
ATOM 893 C C . LYS A 1 109 ? 7.036 12.018 17.945 1.00 96.50 109 LYS A C 1
ATOM 895 O O . LYS A 1 109 ? 6.274 12.265 17.016 1.00 96.50 109 LYS A O 1
ATOM 900 N N . TYR A 1 110 ? 7.502 10.794 18.199 1.00 95.88 110 TYR A N 1
ATOM 901 C CA . TYR A 1 110 ? 7.058 9.597 17.497 1.00 95.88 110 TYR A CA 1
ATOM 902 C C . TYR A 1 110 ? 5.540 9.475 17.601 1.00 95.88 110 TYR A C 1
ATOM 904 O O . TYR A 1 110 ? 4.850 9.412 16.586 1.00 95.88 110 TYR A O 1
ATOM 912 N N . GLU A 1 111 ? 5.019 9.442 18.825 1.00 95.38 111 GLU A N 1
ATOM 913 C CA . GLU A 1 111 ? 3.603 9.207 19.086 1.00 95.38 111 GLU A CA 1
ATOM 914 C C . GLU A 1 111 ? 2.703 10.306 18.501 1.00 95.38 111 GLU A C 1
ATOM 916 O O . GLU A 1 111 ? 1.655 10.005 17.933 1.00 95.38 111 GLU A O 1
ATOM 921 N N . GLU A 1 112 ? 3.149 11.564 18.556 1.00 95.50 112 GLU A N 1
ATOM 922 C CA . GLU A 1 112 ? 2.469 12.724 17.963 1.00 95.50 112 GLU A CA 1
ATOM 923 C C . GLU A 1 112 ? 2.401 12.670 16.425 1.00 95.50 112 GLU A C 1
ATOM 925 O O . GLU A 1 112 ? 1.518 13.282 15.824 1.00 95.50 112 GLU A O 1
ATOM 930 N N . SER A 1 113 ? 3.305 11.937 15.766 1.00 95.75 113 SER A N 1
ATOM 931 C CA . SER A 1 113 ? 3.312 11.812 14.301 1.00 95.75 113 SER A CA 1
ATOM 932 C C . SER A 1 113 ? 2.273 10.817 13.757 1.00 95.75 113 SER A C 1
ATOM 934 O O . SER A 1 113 ? 1.895 10.895 12.579 1.00 95.75 113 SER A O 1
ATOM 936 N N . ILE A 1 114 ? 1.778 9.912 14.611 1.00 97.00 114 ILE A N 1
ATOM 937 C CA . ILE A 1 114 ? 0.803 8.873 14.264 1.00 97.00 114 ILE A CA 1
ATOM 938 C C . ILE A 1 114 ? -0.570 9.508 14.068 1.00 97.00 114 ILE A C 1
ATOM 940 O O . ILE A 1 114 ? -1.114 10.158 14.961 1.00 97.00 114 ILE A O 1
ATOM 944 N N . GLN A 1 115 ? -1.155 9.282 12.896 1.00 97.44 115 GLN A N 1
ATOM 945 C CA . GLN A 1 115 ? -2.489 9.765 12.573 1.00 97.44 115 GLN A CA 1
ATOM 946 C C . GLN A 1 115 ? -3.543 8.810 13.118 1.00 97.44 115 GLN A C 1
ATOM 948 O O . GLN A 1 115 ? -3.430 7.590 13.005 1.00 97.44 115 GLN A O 1
ATOM 953 N N . ARG A 1 116 ? -4.594 9.385 13.695 1.00 97.62 116 ARG A N 1
ATOM 954 C CA . ARG A 1 116 ? -5.714 8.648 14.273 1.00 97.62 116 ARG A CA 1
ATOM 955 C C . ARG A 1 116 ? -7.011 9.234 13.766 1.00 97.62 116 ARG A C 1
ATOM 957 O O . ARG A 1 116 ? -7.160 10.454 13.708 1.00 97.62 116 ARG A O 1
ATOM 964 N N . ILE A 1 117 ? -7.938 8.362 13.400 1.00 98.06 117 ILE A N 1
ATOM 965 C CA . ILE A 1 117 ? -9.307 8.776 13.110 1.00 98.06 117 ILE A CA 1
ATOM 966 C C . ILE A 1 117 ? -9.931 9.291 14.422 1.00 98.06 117 ILE A C 1
ATOM 968 O O . ILE A 1 117 ? -9.740 8.646 15.454 1.00 98.06 117 ILE A O 1
ATOM 972 N N . PRO A 1 118 ? -10.644 10.437 14.419 1.00 97.06 118 PRO A N 1
ATOM 973 C CA . PRO A 1 118 ? -11.324 10.940 15.605 1.00 97.06 118 PRO A CA 1
ATOM 974 C C . PRO A 1 118 ? -12.249 9.891 16.222 1.00 97.06 118 PRO A C 1
ATOM 976 O O . PRO A 1 118 ? -13.005 9.225 15.512 1.00 97.06 118 PRO A O 1
ATOM 979 N N . SER A 1 119 ? -12.180 9.764 17.543 1.00 96.12 119 SER A N 1
ATOM 980 C CA . SER A 1 119 ? -13.020 8.860 18.321 1.00 96.12 119 SER A CA 1
ATOM 981 C C . SER A 1 119 ? -14.462 9.374 18.445 1.00 96.12 119 SER A C 1
ATOM 983 O O . SER A 1 119 ? -14.794 10.494 18.046 1.00 96.12 119 SER A O 1
ATOM 985 N N . GLY A 1 120 ? -15.345 8.532 18.989 1.00 95.12 120 GLY A N 1
ATOM 986 C CA . GLY A 1 120 ? -16.726 8.898 19.330 1.00 95.12 120 GLY A CA 1
ATOM 987 C C . GLY A 1 120 ? -17.757 8.642 18.231 1.00 95.12 120 GLY A C 1
ATOM 988 O O . GLY A 1 120 ? -18.950 8.793 18.484 1.00 95.12 120 GLY A O 1
ATOM 989 N N . LYS A 1 121 ? -17.319 8.227 17.035 1.00 97.19 121 LYS A N 1
ATOM 990 C CA . LYS A 1 121 ? -18.216 7.884 15.924 1.00 97.19 121 LYS A CA 1
ATOM 991 C C . LYS A 1 121 ? -18.393 6.379 15.727 1.00 97.19 121 LYS A C 1
ATOM 993 O O . LYS A 1 121 ? -19.515 5.936 15.521 1.00 97.19 121 LYS A O 1
ATOM 998 N N . TYR A 1 122 ? -17.306 5.612 15.749 1.00 98.06 122 TYR A N 1
ATOM 999 C CA . TYR A 1 122 ? -17.319 4.205 15.349 1.00 98.06 122 TYR A CA 1
ATOM 1000 C C . TYR A 1 122 ? -17.179 3.273 16.549 1.00 98.06 122 TYR A C 1
ATOM 1002 O O . TYR A 1 122 ? -16.403 3.543 17.461 1.00 98.06 122 TYR A O 1
ATOM 1010 N N . GLN A 1 123 ? -17.917 2.167 16.535 1.00 98.19 123 GLN A N 1
ATOM 1011 C CA . GLN A 1 123 ? -17.910 1.157 17.600 1.00 98.19 123 GLN A CA 1
ATOM 1012 C C . GLN A 1 123 ? -17.364 -0.195 17.136 1.00 98.19 123 GLN A C 1
ATOM 1014 O O . GLN A 1 123 ? -16.938 -0.997 17.964 1.00 98.19 123 GLN A O 1
ATOM 1019 N N . ALA A 1 124 ? -17.375 -0.451 15.827 1.00 98.25 124 ALA A N 1
ATOM 1020 C CA . ALA A 1 124 ? -16.905 -1.700 15.248 1.00 98.25 124 ALA A CA 1
ATOM 1021 C C . ALA A 1 124 ? -16.289 -1.486 13.858 1.00 98.25 124 ALA A C 1
ATOM 1023 O O . ALA A 1 124 ? -16.419 -0.429 13.241 1.00 98.25 124 ALA A O 1
ATOM 1024 N N . VAL A 1 125 ? -15.562 -2.492 13.387 1.00 98.31 125 VAL A N 1
ATOM 1025 C CA . VAL A 1 125 ? -14.986 -2.564 12.046 1.00 98.31 125 VAL A CA 1
ATOM 1026 C C . VAL A 1 125 ? -15.353 -3.905 11.447 1.00 98.31 125 VAL A C 1
ATOM 1028 O O . VAL A 1 125 ? -15.362 -4.928 12.132 1.00 98.31 125 VAL A O 1
ATOM 1031 N N . VAL A 1 126 ? -15.631 -3.904 10.153 1.00 98.50 126 VAL A N 1
ATOM 1032 C CA . VAL A 1 126 ? -15.828 -5.122 9.386 1.00 98.50 126 VAL A CA 1
ATOM 1033 C C . VAL A 1 126 ? -14.966 -5.095 8.137 1.00 98.50 126 VAL A C 1
ATOM 1035 O O . VAL A 1 126 ? -14.786 -4.062 7.485 1.00 98.50 126 VAL A O 1
ATOM 1038 N N . MET A 1 127 ? -14.396 -6.251 7.826 1.00 98.62 127 MET A N 1
ATOM 1039 C CA . MET A 1 127 ? -13.543 -6.449 6.672 1.00 98.62 127 MET A CA 1
ATOM 1040 C C . MET A 1 127 ? -13.928 -7.731 5.946 1.00 98.62 127 MET A C 1
ATOM 1042 O O . MET A 1 127 ? -14.286 -8.723 6.574 1.00 98.62 127 MET A O 1
ATOM 1046 N N . ALA A 1 128 ? -13.859 -7.720 4.621 1.00 98.38 128 ALA A N 1
ATOM 1047 C CA . ALA A 1 128 ? -14.198 -8.880 3.802 1.00 98.38 128 ALA A CA 1
ATOM 1048 C C . ALA A 1 128 ? -13.462 -8.841 2.456 1.00 98.38 128 ALA A C 1
ATOM 1050 O O . ALA A 1 128 ? -13.046 -7.761 2.024 1.00 98.38 128 ALA A O 1
ATOM 1051 N N . PRO A 1 129 ? -13.290 -9.976 1.760 1.00 97.88 129 PRO A N 1
ATOM 1052 C CA . PRO A 1 129 ? -12.686 -9.975 0.437 1.00 97.88 129 PRO A CA 1
ATOM 1053 C C . PRO A 1 129 ? -13.643 -9.288 -0.535 1.00 97.88 129 PRO A C 1
ATOM 1055 O O . PRO A 1 129 ? -14.791 -9.700 -0.711 1.00 97.88 129 PRO A O 1
ATOM 1058 N N . LEU A 1 130 ? -13.177 -8.208 -1.160 1.00 96.62 130 LEU A N 1
ATOM 1059 C CA . LEU A 1 130 ? -14.047 -7.304 -1.913 1.00 96.62 130 LEU A CA 1
ATOM 1060 C C . LEU A 1 130 ? -14.678 -7.969 -3.150 1.00 96.62 130 LEU A C 1
ATOM 1062 O O . LEU A 1 130 ? -15.756 -7.570 -3.586 1.00 96.62 130 LEU A O 1
ATOM 1066 N N . VAL A 1 131 ? -14.044 -9.024 -3.672 1.00 95.06 131 VAL A N 1
ATOM 1067 C CA . VAL A 1 131 ? -14.522 -9.805 -4.825 1.00 95.06 131 VAL A CA 1
ATOM 1068 C C . VAL A 1 131 ? -15.916 -10.412 -4.617 1.00 95.06 131 VAL A C 1
ATOM 1070 O O . VAL A 1 131 ? -16.626 -10.617 -5.595 1.00 95.06 131 VAL A O 1
ATOM 1073 N N . TYR A 1 132 ? -16.349 -10.645 -3.373 1.00 94.69 132 TYR A N 1
ATOM 1074 C CA . TYR A 1 132 ? -17.645 -11.270 -3.071 1.00 94.69 132 TYR A CA 1
ATOM 1075 C C . TYR A 1 132 ? -18.810 -10.290 -2.899 1.00 94.69 132 TYR A C 1
ATOM 1077 O O . TYR A 1 132 ? -19.877 -10.694 -2.439 1.00 94.69 132 TYR A O 1
ATOM 1085 N N . ASN A 1 133 ? -18.636 -9.010 -3.249 1.00 94.38 133 ASN A N 1
ATOM 1086 C CA . ASN A 1 133 ? -19.641 -7.960 -3.025 1.00 94.38 133 ASN A CA 1
ATOM 1087 C C . ASN A 1 133 ? -20.176 -7.922 -1.570 1.00 94.38 133 ASN A C 1
ATOM 1089 O O . ASN A 1 133 ? -21.392 -7.945 -1.367 1.00 94.38 133 ASN A O 1
ATOM 1093 N N . PRO A 1 134 ? -19.310 -7.892 -0.538 1.00 94.06 134 PRO A N 1
ATOM 1094 C CA . PRO A 1 134 ? -19.744 -8.119 0.843 1.00 94.06 134 PRO A CA 1
ATOM 1095 C C . PRO A 1 134 ? -20.623 -6.987 1.403 1.00 94.06 134 PRO A C 1
ATOM 1097 O O . PRO A 1 134 ? -21.631 -7.235 2.063 1.00 94.06 134 PRO A O 1
ATOM 1100 N N . PHE A 1 135 ? -20.230 -5.741 1.151 1.00 95.12 135 PHE A N 1
ATOM 1101 C CA . PHE A 1 135 ? -20.884 -4.495 1.557 1.00 95.12 135 PHE A CA 1
ATOM 1102 C C . PHE A 1 135 ? -20.197 -3.336 0.823 1.00 95.12 135 PHE A C 1
ATOM 1104 O O . PHE A 1 135 ? -19.172 -3.545 0.178 1.00 95.12 135 PHE A O 1
ATOM 1111 N N . GLU A 1 136 ? -20.734 -2.118 0.927 1.00 96.00 136 GLU A N 1
ATOM 1112 C CA . GLU A 1 136 ? -20.054 -0.924 0.412 1.00 96.00 136 GLU A CA 1
ATOM 1113 C C . GLU A 1 136 ? -18.934 -0.500 1.383 1.00 96.00 136 GLU A C 1
ATOM 1115 O O . GLU A 1 136 ? -19.252 -0.115 2.519 1.00 96.00 136 GLU A O 1
ATOM 1120 N N . PRO A 1 137 ? -17.646 -0.617 1.002 1.00 97.50 137 PRO A N 1
ATOM 1121 C CA . PRO A 1 137 ? -16.528 -0.277 1.876 1.00 97.50 137 PRO A CA 1
ATOM 1122 C C . PRO A 1 137 ? -16.301 1.235 1.949 1.00 97.50 137 PRO A C 1
ATOM 1124 O O . PRO A 1 137 ? -16.646 1.967 1.026 1.00 97.50 137 PRO A O 1
ATOM 1127 N N . ASP A 1 138 ? -15.642 1.691 3.012 1.00 97.81 138 ASP A N 1
ATOM 1128 C CA . ASP A 1 138 ? -15.112 3.059 3.074 1.00 97.81 138 ASP A CA 1
ATOM 1129 C C . ASP A 1 138 ? -13.756 3.127 2.354 1.00 97.81 138 ASP A C 1
ATOM 1131 O O . ASP A 1 138 ? -13.444 4.071 1.623 1.00 97.81 138 ASP A O 1
ATOM 1135 N N . ILE A 1 139 ? -12.945 2.083 2.551 1.00 98.69 139 ILE A N 1
ATOM 1136 C CA . ILE A 1 139 ? -11.581 1.960 2.043 1.00 98.69 139 ILE A CA 1
ATOM 1137 C C . ILE A 1 139 ? -11.398 0.577 1.417 1.00 98.69 139 ILE A C 1
ATOM 1139 O O . ILE A 1 139 ? -11.902 -0.427 1.918 1.00 98.69 139 ILE A O 1
ATOM 1143 N N . VAL A 1 140 ? -10.621 0.517 0.341 1.00 98.62 140 VAL A N 1
ATOM 1144 C CA . VAL A 1 140 ? -10.097 -0.726 -0.222 1.00 98.62 140 VAL A CA 1
ATOM 1145 C C . VAL A 1 140 ? -8.610 -0.815 0.095 1.00 98.62 140 VAL A C 1
ATOM 1147 O O . VAL A 1 140 ? -7.844 0.068 -0.292 1.00 98.62 140 VAL A O 1
ATOM 1150 N N . LEU A 1 141 ? -8.197 -1.867 0.807 1.00 98.62 141 LEU A N 1
ATOM 1151 C CA . LEU A 1 141 ? -6.781 -2.140 1.063 1.00 98.62 141 LEU A CA 1
ATOM 1152 C C . LEU A 1 141 ? -6.249 -3.118 0.021 1.00 98.62 141 LEU A C 1
ATOM 1154 O O . LEU A 1 141 ? -6.790 -4.210 -0.166 1.00 98.62 141 LEU A O 1
ATOM 1158 N N . ILE A 1 142 ? -5.163 -2.728 -0.634 1.00 98.50 142 ILE A N 1
ATOM 1159 C CA . ILE A 1 142 ? -4.463 -3.541 -1.622 1.00 98.50 142 ILE A CA 1
ATOM 1160 C C . ILE A 1 142 ? -3.051 -3.783 -1.112 1.00 98.50 142 ILE A C 1
ATOM 1162 O O . ILE A 1 142 ? -2.309 -2.837 -0.850 1.00 98.50 142 ILE A O 1
ATOM 1166 N N . TYR A 1 143 ? -2.678 -5.057 -1.021 1.00 98.31 143 TYR A N 1
ATOM 1167 C CA . TYR A 1 143 ? -1.299 -5.466 -0.804 1.00 98.31 143 TYR A CA 1
ATOM 1168 C C . TYR A 1 143 ? -0.711 -5.981 -2.110 1.00 98.31 143 TYR A C 1
ATOM 1170 O O . TYR A 1 143 ? -1.312 -6.821 -2.786 1.00 98.31 143 TYR A O 1
ATOM 1178 N N . ALA A 1 144 ? 0.444 -5.443 -2.477 1.00 98.25 144 ALA A N 1
ATOM 1179 C CA . ALA A 1 144 ? 1.096 -5.715 -3.749 1.00 98.25 144 ALA A CA 1
ATOM 1180 C C . ALA A 1 144 ? 2.594 -5.401 -3.656 1.00 98.25 144 ALA A C 1
ATOM 1182 O O . ALA A 1 144 ? 3.022 -4.671 -2.767 1.00 98.25 144 ALA A O 1
ATOM 1183 N N . ASN A 1 145 ? 3.391 -5.906 -4.593 1.00 98.19 145 ASN A N 1
ATOM 1184 C CA . ASN A 1 145 ? 4.816 -5.578 -4.657 1.00 98.19 145 ASN A CA 1
ATOM 1185 C C . ASN A 1 145 ? 5.060 -4.158 -5.225 1.00 98.19 145 ASN A C 1
ATOM 1187 O O . ASN A 1 145 ? 4.148 -3.558 -5.805 1.00 98.19 145 ASN A O 1
ATOM 1191 N N . PRO A 1 146 ? 6.288 -3.607 -5.137 1.00 98.00 146 PRO A N 1
ATOM 1192 C CA . PRO A 1 146 ? 6.576 -2.257 -5.626 1.00 98.00 146 PRO A CA 1
ATOM 1193 C C . PRO A 1 146 ? 6.285 -2.049 -7.121 1.00 98.00 146 PRO A C 1
ATOM 1195 O O . PRO A 1 146 ? 5.837 -0.972 -7.514 1.00 98.00 146 PRO A O 1
ATOM 1198 N N . ALA A 1 147 ? 6.487 -3.076 -7.956 1.00 97.62 147 ALA A N 1
ATOM 1199 C CA . ALA A 1 147 ? 6.211 -3.009 -9.394 1.00 97.62 147 ALA A CA 1
ATOM 1200 C C . ALA A 1 147 ? 4.706 -2.889 -9.691 1.00 97.62 147 ALA A C 1
ATOM 1202 O O . ALA A 1 147 ? 4.299 -2.170 -10.599 1.00 97.62 147 ALA A O 1
ATOM 1203 N N . GLN A 1 148 ? 3.866 -3.556 -8.905 1.00 98.31 148 GLN A N 1
ATOM 1204 C CA . GLN A 1 148 ? 2.416 -3.403 -8.952 1.00 98.31 148 GLN A CA 1
ATOM 1205 C C . GLN A 1 148 ? 1.995 -2.023 -8.415 1.00 98.31 148 GLN A C 1
ATOM 1207 O O . GLN A 1 148 ? 1.189 -1.336 -9.044 1.00 98.31 148 GLN A O 1
ATOM 1212 N N . MET A 1 149 ? 2.579 -1.568 -7.300 1.00 98.25 149 MET A N 1
ATOM 1213 C CA . MET A 1 149 ? 2.234 -0.273 -6.700 1.00 98.25 149 MET A CA 1
ATOM 1214 C C . MET A 1 149 ? 2.525 0.912 -7.615 1.00 98.25 149 MET A C 1
ATOM 1216 O O . MET A 1 149 ? 1.691 1.809 -7.707 1.00 98.25 149 MET A O 1
ATOM 1220 N N . ILE A 1 150 ? 3.654 0.921 -8.331 1.00 98.00 150 ILE A N 1
ATOM 1221 C CA . ILE A 1 150 ? 3.957 2.030 -9.247 1.00 98.00 150 ILE A CA 1
ATOM 1222 C C . ILE A 1 150 ? 2.953 2.114 -10.405 1.00 98.00 150 ILE A C 1
ATOM 1224 O O . ILE A 1 150 ? 2.573 3.208 -10.812 1.00 98.00 150 ILE A O 1
ATOM 1228 N N . LEU A 1 151 ? 2.444 0.979 -10.892 1.00 97.88 151 LEU A N 1
ATOM 1229 C CA . LEU A 1 151 ? 1.396 0.962 -11.916 1.00 97.88 151 LEU A CA 1
ATOM 1230 C C . LEU A 1 151 ? 0.064 1.489 -11.373 1.00 97.88 151 LEU A C 1
ATOM 1232 O O . LEU A 1 151 ? -0.634 2.228 -12.066 1.00 97.88 151 LEU A O 1
ATOM 1236 N N . LEU A 1 152 ? -0.269 1.157 -10.124 1.00 97.88 152 LEU A N 1
ATOM 1237 C CA . LEU A 1 152 ? -1.463 1.659 -9.447 1.00 97.88 152 LEU A CA 1
ATOM 1238 C C . LEU A 1 152 ? -1.380 3.169 -9.161 1.00 97.88 152 LEU A C 1
ATOM 1240 O O . LEU A 1 152 ? -2.355 3.880 -9.394 1.00 97.88 152 LEU A O 1
ATOM 1244 N N . ILE A 1 153 ? -0.211 3.673 -8.747 1.00 98.31 153 ILE A N 1
ATOM 1245 C CA . ILE A 1 153 ? 0.066 5.114 -8.608 1.00 98.31 153 ILE A CA 1
ATOM 1246 C C . ILE A 1 153 ? -0.125 5.819 -9.952 1.00 98.31 153 ILE A C 1
ATOM 1248 O O . ILE A 1 153 ? -0.927 6.746 -10.050 1.00 98.31 153 ILE A O 1
ATOM 1252 N N . ASN A 1 154 ? 0.559 5.348 -10.999 1.00 97.75 154 ASN A N 1
ATOM 1253 C CA . ASN A 1 154 ? 0.476 5.946 -12.332 1.00 97.75 154 ASN A CA 1
ATOM 1254 C C . ASN A 1 154 ? -0.964 5.937 -12.858 1.00 97.75 154 ASN A C 1
ATOM 1256 O O . ASN A 1 154 ? -1.393 6.882 -13.515 1.00 97.75 154 ASN A O 1
ATOM 1260 N N . SER A 1 155 ? -1.723 4.884 -12.547 1.00 97.25 155 SER A N 1
ATOM 1261 C CA . SER A 1 155 ? -3.138 4.797 -12.887 1.00 97.25 155 SER A CA 1
ATOM 1262 C C . SER A 1 155 ? -3.974 5.868 -12.179 1.00 97.25 155 SER A C 1
ATOM 1264 O O . SER A 1 155 ? -4.725 6.601 -12.820 1.00 97.25 155 SER A O 1
ATOM 1266 N N . LEU A 1 156 ? -3.820 6.008 -10.860 1.00 97.12 156 LEU A N 1
ATOM 1267 C CA . LEU A 1 156 ? -4.525 7.020 -10.069 1.00 97.12 156 LEU A CA 1
ATOM 1268 C C . LEU A 1 156 ? -4.176 8.452 -10.502 1.00 97.12 156 LEU A C 1
ATOM 1270 O O . LEU A 1 156 ? -5.020 9.345 -10.389 1.00 97.12 156 LEU A O 1
ATOM 1274 N N . GLN A 1 157 ? -2.956 8.655 -11.002 1.00 97.06 157 GLN A N 1
ATOM 1275 C CA . GLN A 1 157 ? -2.448 9.919 -11.536 1.00 97.06 157 GLN A CA 1
ATOM 1276 C C . GLN A 1 157 ? -2.825 10.173 -13.003 1.00 97.06 157 GLN A C 1
ATOM 1278 O O . GLN A 1 157 ? -2.654 11.298 -13.473 1.00 97.06 157 GLN A O 1
ATOM 1283 N N . PHE A 1 158 ? -3.320 9.162 -13.727 1.00 92.94 158 PHE A N 1
ATOM 1284 C CA . PHE A 1 158 ? -3.606 9.258 -15.161 1.00 92.94 158 PHE A CA 1
ATOM 1285 C C . PHE A 1 158 ? -4.601 10.385 -15.475 1.00 92.94 158 PHE A C 1
ATOM 1287 O O . PHE A 1 158 ? -4.404 11.154 -16.414 1.00 92.94 158 PHE A O 1
ATOM 1294 N N . GLU A 1 159 ? -5.637 10.514 -14.646 1.00 88.75 159 GLU A N 1
ATOM 1295 C CA . GLU A 1 159 ? -6.595 11.619 -14.674 1.00 88.75 159 GLU A CA 1
ATOM 1296 C C . GLU A 1 159 ? -6.402 12.513 -13.449 1.00 88.75 159 GLU A C 1
ATOM 1298 O O . GLU A 1 159 ? -6.347 12.020 -12.320 1.00 88.75 159 GLU A O 1
ATOM 1303 N N . ASN A 1 160 ? -6.373 13.835 -13.649 1.00 91.50 160 ASN A N 1
ATOM 1304 C CA . ASN A 1 160 ? -6.119 14.824 -12.593 1.00 91.50 160 ASN A CA 1
ATOM 1305 C C . ASN A 1 160 ? -4.789 14.559 -11.871 1.00 91.50 160 ASN A C 1
ATOM 1307 O O . ASN A 1 160 ? -4.767 14.259 -10.676 1.00 91.50 160 ASN A O 1
ATOM 1311 N N . TYR A 1 161 ? -3.693 14.633 -12.630 1.00 94.56 161 TYR A N 1
ATOM 1312 C CA . TYR A 1 161 ? -2.347 14.379 -12.129 1.00 94.56 161 TYR A CA 1
ATOM 1313 C C . TYR A 1 161 ? -2.037 15.210 -10.880 1.00 94.56 161 TYR A C 1
ATOM 1315 O O . TYR A 1 161 ? -2.135 16.438 -10.883 1.00 94.56 161 TYR A O 1
ATOM 1323 N N . GLU A 1 162 ? -1.573 14.529 -9.839 1.00 93.69 162 GLU A N 1
ATOM 1324 C CA . GLU A 1 162 ? -0.975 15.151 -8.668 1.00 93.69 162 GLU A CA 1
ATOM 1325 C C . GLU A 1 162 ? 0.211 14.323 -8.183 1.00 93.69 162 GLU A C 1
ATOM 1327 O O . GLU A 1 162 ? 0.210 13.094 -8.261 1.00 93.69 162 GLU A O 1
ATOM 1332 N N . VAL A 1 163 ? 1.233 14.990 -7.645 1.00 95.94 163 VAL A N 1
ATOM 1333 C CA . VAL A 1 163 ? 2.318 14.291 -6.952 1.00 95.94 163 VAL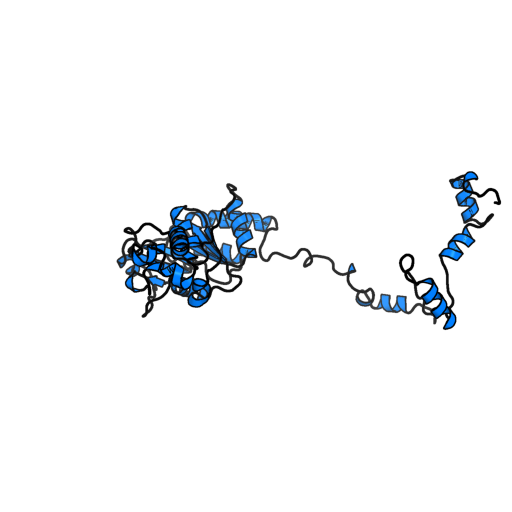 A CA 1
ATOM 1334 C C . VAL A 1 163 ? 1.759 13.714 -5.654 1.00 95.94 163 VAL A C 1
ATOM 1336 O O . VAL A 1 163 ? 1.379 14.462 -4.751 1.00 95.94 163 VAL A O 1
ATOM 1339 N N . MET A 1 164 ? 1.731 12.386 -5.549 1.00 96.25 164 MET A N 1
ATOM 1340 C CA . MET A 1 164 ? 1.283 11.701 -4.341 1.00 96.25 164 MET A CA 1
ATOM 1341 C C . MET A 1 164 ? 2.390 11.732 -3.284 1.00 96.25 164 MET A C 1
ATOM 1343 O O . MET A 1 164 ? 3.542 11.398 -3.561 1.00 96.25 164 MET A O 1
ATOM 1347 N N . LYS A 1 165 ? 2.042 12.154 -2.065 1.00 95.94 165 LYS A N 1
ATOM 1348 C CA . LYS A 1 165 ? 2.958 12.200 -0.921 1.00 95.94 165 LYS A CA 1
ATOM 1349 C C . LYS A 1 165 ? 2.555 11.128 0.075 1.00 95.94 165 LYS A C 1
ATOM 1351 O O . LYS A 1 165 ? 1.443 11.156 0.596 1.00 95.94 165 LYS A O 1
ATOM 1356 N N . PHE A 1 166 ? 3.477 10.217 0.337 1.00 96.06 166 PHE A N 1
ATOM 1357 C CA . PHE A 1 166 ? 3.284 9.101 1.248 1.00 96.06 166 PHE A CA 1
ATOM 1358 C C . PHE A 1 166 ? 4.132 9.279 2.501 1.00 96.06 166 PHE A C 1
ATOM 1360 O O . PHE A 1 166 ? 5.139 9.989 2.487 1.00 96.06 166 PHE A O 1
ATOM 1367 N N . PHE A 1 167 ? 3.707 8.640 3.585 1.00 95.44 167 PHE A N 1
ATOM 1368 C CA . PHE A 1 167 ? 4.307 8.796 4.903 1.00 95.44 167 PHE A CA 1
ATOM 1369 C C . PHE A 1 167 ? 4.742 7.437 5.448 1.00 95.44 167 PHE A C 1
ATOM 1371 O O . PHE A 1 167 ? 4.154 6.401 5.132 1.00 95.44 167 PHE A O 1
ATOM 1378 N N . CYS A 1 168 ? 5.792 7.468 6.260 1.00 94.88 168 CYS A N 1
ATOM 1379 C CA . CYS A 1 168 ? 6.287 6.318 6.995 1.00 94.88 168 CYS A CA 1
ATOM 1380 C C . CYS A 1 168 ? 6.713 6.793 8.384 1.00 94.88 168 CYS A C 1
ATOM 1382 O O . CYS A 1 168 ? 7.766 7.413 8.536 1.00 94.88 168 CYS A O 1
ATOM 1384 N N . VAL A 1 169 ? 5.883 6.530 9.389 1.00 93.94 169 VAL A N 1
ATOM 1385 C CA . VAL A 1 169 ? 6.242 6.720 10.803 1.00 93.94 169 VAL A CA 1
ATOM 1386 C C . VAL A 1 169 ? 7.133 5.574 11.322 1.00 93.94 169 VAL A C 1
ATOM 1388 O O . VAL A 1 169 ? 7.850 5.728 12.309 1.00 93.94 169 VAL A O 1
ATOM 1391 N N . GLY A 1 170 ? 7.163 4.441 10.611 1.00 91.94 170 GLY A N 1
ATOM 1392 C CA . GLY A 1 170 ? 8.028 3.280 10.863 1.00 91.94 170 GLY A CA 1
ATOM 1393 C C . GLY A 1 170 ? 7.316 2.114 11.560 1.00 91.94 170 GLY A C 1
ATOM 1394 O O . GLY A 1 170 ? 7.421 0.970 11.125 1.00 91.94 170 GLY A O 1
ATOM 1395 N N . GLU A 1 171 ? 6.542 2.392 12.605 1.00 90.31 171 GLU A N 1
ATOM 1396 C CA . GLU A 1 171 ? 5.591 1.486 13.270 1.00 90.31 171 GLU A CA 1
ATOM 1397 C C . GLU A 1 171 ? 4.193 2.103 13.136 1.00 90.31 171 GLU A C 1
ATOM 1399 O O . GLU A 1 171 ? 4.085 3.306 12.944 1.00 90.31 171 GLU A O 1
ATOM 1404 N N . SER A 1 172 ? 3.119 1.314 13.227 1.00 94.12 172 SER A N 1
ATOM 1405 C CA . SER A 1 172 ? 1.745 1.761 12.979 1.00 94.12 172 SER A CA 1
ATOM 1406 C C . SER A 1 172 ? 1.485 2.087 11.499 1.00 94.12 172 SER A C 1
ATOM 1408 O O . SER A 1 172 ? 0.906 3.120 11.170 1.00 94.12 172 SER A O 1
ATOM 1410 N N . SER A 1 173 ? 1.850 1.177 10.586 1.00 95.94 173 SER A N 1
ATOM 1411 C CA . SER A 1 173 ? 1.545 1.298 9.147 1.00 95.94 173 SER A CA 1
ATOM 1412 C C . SER A 1 173 ? 0.045 1.466 8.867 1.00 95.94 173 SER A C 1
ATOM 1414 O O . SER A 1 173 ? -0.334 2.156 7.925 1.00 95.94 173 SER A O 1
ATOM 1416 N N . CYS A 1 174 ? -0.834 0.934 9.722 1.00 96.62 174 CYS A N 1
ATOM 1417 C CA . CYS A 1 174 ? -2.273 1.187 9.647 1.00 96.62 174 CYS A CA 1
ATOM 1418 C C . CYS A 1 174 ? -2.642 2.671 9.841 1.00 96.62 174 CYS A C 1
ATOM 1420 O O . CYS A 1 174 ? -3.621 3.121 9.255 1.00 96.62 174 CYS A O 1
ATOM 1422 N N . SER A 1 175 ? -1.858 3.462 10.582 1.00 98.00 175 SER A N 1
ATOM 1423 C CA . SER A 1 175 ? -2.032 4.921 10.625 1.00 98.00 175 SER A CA 1
ATOM 1424 C C . SER A 1 175 ? -1.686 5.544 9.270 1.00 98.00 175 SER A C 1
ATOM 1426 O O . SER A 1 175 ? -2.452 6.348 8.739 1.00 98.00 175 SER A O 1
ATOM 1428 N N . ASP A 1 176 ? -0.560 5.139 8.676 1.00 97.88 176 ASP A N 1
ATOM 1429 C CA . ASP A 1 176 ? -0.085 5.712 7.414 1.00 97.88 176 ASP A CA 1
ATOM 1430 C C . ASP A 1 176 ? -0.925 5.301 6.204 1.00 97.88 176 ASP A C 1
ATOM 1432 O O . ASP A 1 176 ? -1.125 6.114 5.306 1.00 97.88 176 ASP A O 1
ATOM 1436 N N . ALA A 1 177 ? -1.454 4.080 6.177 1.00 98.00 177 ALA A N 1
ATOM 1437 C CA . ALA A 1 177 ? -2.389 3.632 5.153 1.00 98.00 177 ALA A CA 1
ATOM 1438 C C . ALA A 1 177 ? -3.824 4.063 5.494 1.00 98.00 177 ALA A C 1
ATOM 1440 O O . ALA A 1 177 ? -4.383 4.940 4.839 1.00 98.00 177 ALA A O 1
ATOM 1441 N N . ILE A 1 178 ? -4.421 3.473 6.532 1.00 98.50 178 ILE A N 1
ATOM 1442 C CA . ILE A 1 178 ? -5.866 3.542 6.798 1.00 98.50 178 ILE A CA 1
ATOM 1443 C C . ILE A 1 178 ? -6.265 4.922 7.317 1.00 98.50 178 ILE A C 1
ATOM 1445 O O . ILE A 1 178 ? -7.092 5.588 6.694 1.00 98.50 178 ILE A O 1
ATOM 1449 N N . ALA A 1 179 ? -5.676 5.375 8.430 1.00 98.31 179 ALA A N 1
ATOM 1450 C CA . ALA A 1 179 ? -6.101 6.626 9.059 1.00 98.31 179 ALA A CA 1
ATOM 1451 C C . ALA A 1 179 ? -5.859 7.829 8.137 1.00 98.31 179 ALA A C 1
ATOM 1453 O O . ALA A 1 179 ? -6.753 8.652 7.956 1.00 98.31 179 ALA A O 1
ATOM 1454 N N . ARG A 1 180 ? -4.697 7.910 7.474 1.00 98.12 180 ARG A N 1
ATOM 1455 C CA . ARG A 1 180 ? -4.428 8.975 6.490 1.00 98.12 180 ARG A CA 1
ATOM 1456 C C . ARG A 1 180 ? -5.370 8.923 5.292 1.00 98.12 180 ARG A C 1
ATOM 1458 O O . ARG A 1 180 ? -5.871 9.976 4.900 1.00 98.12 180 ARG A O 1
ATOM 1465 N N . CYS A 1 181 ? -5.636 7.740 4.733 1.00 98.56 181 CYS A N 1
ATOM 1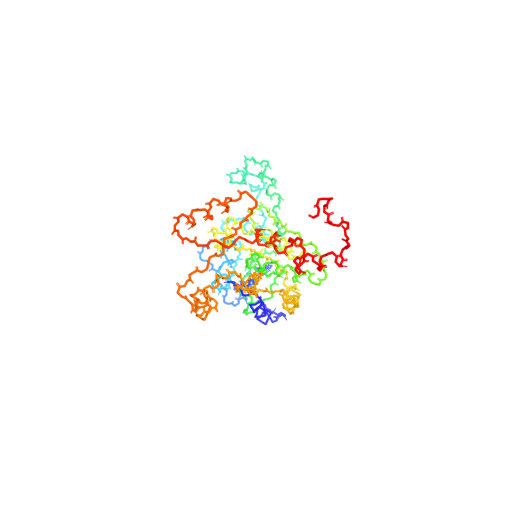466 C CA . CYS A 1 181 ? -6.590 7.593 3.632 1.00 98.56 181 CYS A CA 1
ATOM 1467 C C . CYS A 1 181 ? -7.979 8.094 4.037 1.00 98.56 181 CYS A C 1
ATOM 1469 O O . CYS A 1 181 ? -8.584 8.886 3.317 1.00 98.56 181 CYS A O 1
ATOM 1471 N N . TYR A 1 182 ? -8.450 7.704 5.222 1.00 98.19 182 TYR A N 1
ATOM 1472 C CA . TYR A 1 182 ? -9.728 8.163 5.753 1.00 98.19 182 TYR A CA 1
ATOM 1473 C C . TYR A 1 182 ? -9.765 9.684 5.963 1.00 98.19 182 TYR A C 1
ATOM 1475 O O . TYR A 1 182 ? -10.692 10.354 5.518 1.00 98.19 182 TYR A O 1
ATOM 1483 N N . LEU A 1 183 ? -8.754 10.250 6.623 1.00 98.06 183 LEU A N 1
ATOM 1484 C CA . LEU A 1 183 ? -8.731 11.672 6.979 1.00 98.06 183 LEU A CA 1
ATOM 1485 C C . LEU A 1 183 ? -8.603 12.586 5.760 1.00 98.06 183 LEU A C 1
ATOM 1487 O O . LEU A 1 183 ? -9.184 13.667 5.729 1.00 98.06 183 LEU A O 1
ATOM 1491 N N . THR A 1 184 ? -7.822 12.168 4.766 1.00 97.56 184 THR A N 1
ATOM 1492 C CA . THR A 1 184 ? -7.533 12.991 3.584 1.00 97.56 184 THR A CA 1
ATOM 1493 C C . THR A 1 184 ? -8.464 12.714 2.413 1.00 97.56 184 THR A C 1
ATOM 1495 O O . THR A 1 184 ? -8.501 13.518 1.485 1.00 97.56 184 THR A O 1
ATOM 1498 N N . GLN A 1 185 ? -9.194 11.591 2.441 1.00 97.31 185 GLN A N 1
ATOM 1499 C CA . GLN A 1 185 ? -9.970 11.079 1.308 1.00 97.31 185 GLN A CA 1
ATOM 1500 C C . GLN A 1 185 ? -9.114 10.940 0.037 1.00 97.31 185 GLN A C 1
ATOM 1502 O O . GLN A 1 185 ? -9.587 11.139 -1.082 1.00 97.31 185 GLN A O 1
ATOM 1507 N N . LYS A 1 186 ? -7.830 10.604 0.214 1.00 97.19 186 LYS A N 1
ATOM 1508 C CA . LYS A 1 186 ? -6.860 10.355 -0.857 1.00 97.19 186 LYS A CA 1
ATOM 1509 C C . LYS A 1 186 ? -6.191 8.995 -0.672 1.00 97.19 186 LYS A C 1
ATOM 1511 O O . LYS A 1 186 ? -6.081 8.530 0.462 1.00 97.19 186 LYS A O 1
ATOM 1516 N N . PRO A 1 187 ? -5.698 8.362 -1.750 1.00 98.19 187 PRO A N 1
ATOM 1517 C CA . PRO A 1 187 ? -4.985 7.103 -1.620 1.00 98.19 187 PRO A CA 1
ATOM 1518 C C . PRO A 1 187 ? -3.692 7.288 -0.819 1.00 98.19 187 PRO A C 1
ATOM 1520 O O . PRO A 1 187 ? -2.968 8.267 -1.017 1.00 98.19 187 PRO A O 1
ATOM 1523 N N . SER A 1 188 ? -3.385 6.333 0.055 1.00 98.31 188 SER A N 1
ATOM 1524 C CA . SER A 1 188 ? -2.208 6.375 0.922 1.00 98.31 188 SER A CA 1
ATOM 1525 C C . SER A 1 188 ? -1.467 5.043 0.886 1.00 98.31 188 SER A C 1
ATOM 1527 O O . SER A 1 188 ? -2.022 4.001 1.232 1.00 98.31 188 SER A O 1
ATOM 1529 N N . LEU A 1 189 ? -0.215 5.082 0.434 1.00 98.38 189 LEU A N 1
ATOM 1530 C CA . LEU A 1 189 ? 0.709 3.953 0.356 1.00 98.38 189 LEU A CA 1
ATOM 1531 C C . LEU A 1 189 ? 1.682 4.006 1.533 1.00 98.38 189 LEU A C 1
ATOM 1533 O O . LEU A 1 189 ? 2.142 5.081 1.911 1.00 98.38 189 LEU A O 1
ATOM 1537 N N . THR A 1 190 ? 2.049 2.850 2.072 1.00 97.94 190 THR A N 1
ATOM 1538 C CA . THR A 1 190 ? 3.132 2.746 3.052 1.00 97.94 190 THR A CA 1
ATOM 1539 C C . THR A 1 190 ? 3.864 1.408 2.953 1.00 97.94 190 THR A C 1
ATOM 1541 O O . THR A 1 190 ? 3.476 0.505 2.203 1.00 97.94 190 THR A O 1
ATOM 1544 N N . ILE A 1 191 ? 4.958 1.305 3.704 1.00 97.88 191 ILE A N 1
ATOM 1545 C CA . ILE A 1 191 ? 5.737 0.082 3.877 1.00 97.88 191 ILE A CA 1
ATOM 1546 C C . ILE A 1 191 ? 5.203 -0.630 5.126 1.00 97.88 191 ILE A C 1
ATOM 1548 O O . ILE A 1 191 ? 5.163 -0.011 6.193 1.00 97.88 191 ILE A O 1
ATOM 1552 N N . PRO A 1 192 ? 4.823 -1.916 5.033 1.00 97.62 192 PRO A N 1
ATOM 1553 C CA . PRO A 1 192 ? 4.391 -2.680 6.187 1.00 97.62 192 PRO A CA 1
ATOM 1554 C C . PRO A 1 192 ? 5.408 -2.670 7.324 1.00 97.62 192 PRO A C 1
ATOM 1556 O O . PRO A 1 192 ? 6.591 -2.975 7.132 1.00 97.62 192 PRO A O 1
ATOM 1559 N N . CYS A 1 193 ? 4.938 -2.314 8.520 1.00 96.81 193 CYS A N 1
ATOM 1560 C CA . CYS A 1 193 ? 5.791 -2.192 9.696 1.00 96.81 193 CYS A CA 1
ATOM 1561 C C . CYS A 1 193 ? 6.146 -3.563 10.293 1.00 96.81 193 CYS A C 1
ATOM 1563 O O . CYS A 1 193 ? 5.583 -4.595 9.921 1.00 96.81 193 CYS A O 1
ATOM 1565 N N . TYR A 1 194 ? 7.037 -3.579 11.291 1.00 96.25 194 TYR A N 1
ATOM 1566 C CA . TYR A 1 194 ? 7.429 -4.814 11.984 1.00 96.25 194 TYR A CA 1
ATOM 1567 C C . TYR A 1 194 ? 6.224 -5.630 12.479 1.00 96.25 194 TYR A C 1
ATOM 1569 O O . TYR A 1 194 ? 6.181 -6.841 12.277 1.00 96.25 194 TYR A O 1
ATOM 1577 N N . GLY A 1 195 ? 5.228 -4.982 13.094 1.00 93.88 195 GLY A N 1
ATOM 1578 C CA . GLY A 1 195 ? 4.037 -5.665 13.606 1.00 93.88 195 GLY A CA 1
ATOM 1579 C C . GLY A 1 195 ? 3.177 -6.276 12.497 1.00 93.88 195 GLY A C 1
ATOM 1580 O O . GLY A 1 195 ? 2.655 -7.380 12.643 1.00 93.88 195 GLY A O 1
ATOM 1581 N N . GLU A 1 196 ? 3.068 -5.601 11.358 1.00 95.62 196 GLU A N 1
ATOM 1582 C CA . GLU A 1 196 ? 2.330 -6.102 10.200 1.00 95.62 196 GLU A CA 1
ATOM 1583 C C . GLU A 1 196 ? 3.012 -7.323 9.568 1.00 95.62 196 GLU A C 1
ATOM 1585 O O . GLU A 1 196 ? 2.334 -8.259 9.162 1.00 95.62 196 GLU A O 1
ATOM 1590 N N . ARG A 1 197 ? 4.348 -7.384 9.585 1.00 96.88 197 ARG A N 1
ATOM 1591 C CA . ARG A 1 197 ? 5.112 -8.570 9.159 1.00 96.88 197 ARG A CA 1
ATOM 1592 C C . ARG A 1 197 ? 5.024 -9.704 10.170 1.00 96.88 197 ARG A C 1
ATOM 1594 O O . ARG A 1 197 ? 4.713 -10.839 9.825 1.00 96.88 197 ARG A O 1
ATOM 1601 N N . ARG A 1 198 ? 5.280 -9.392 11.442 1.00 96.44 198 ARG A N 1
ATOM 1602 C CA . ARG A 1 198 ? 5.375 -10.385 12.514 1.00 96.44 198 ARG A CA 1
ATOM 1603 C C . ARG A 1 198 ? 4.031 -11.031 12.836 1.00 96.44 198 ARG A C 1
ATOM 1605 O O . ARG A 1 198 ? 4.001 -12.234 13.068 1.00 96.44 198 ARG A O 1
ATOM 1612 N N . TYR A 1 199 ? 2.957 -10.244 12.877 1.00 94.94 199 TYR A N 1
ATOM 1613 C CA . TYR A 1 199 ? 1.630 -10.702 13.302 1.00 94.94 199 TYR A CA 1
ATOM 1614 C C . TYR A 1 199 ? 0.639 -10.791 12.138 1.00 94.94 199 TYR A C 1
ATOM 1616 O O . TYR A 1 199 ? -0.196 -11.686 12.123 1.00 94.94 199 TYR A O 1
ATOM 1624 N N . GLY A 1 200 ? 0.739 -9.889 11.157 1.00 94.62 200 GLY A N 1
ATOM 1625 C CA . GLY A 1 200 ? -0.098 -9.889 9.948 1.00 94.62 200 GLY A CA 1
ATOM 1626 C C . GLY A 1 200 ? 0.533 -10.594 8.743 1.00 94.62 200 GLY A C 1
ATOM 1627 O O . GLY A 1 200 ? 0.020 -10.509 7.634 1.00 94.62 200 GLY A O 1
ATOM 1628 N N . HIS A 1 201 ? 1.684 -11.245 8.922 1.00 96.44 201 HIS A N 1
ATOM 1629 C CA . HIS A 1 201 ? 2.349 -12.043 7.888 1.00 96.44 201 HIS A CA 1
ATOM 1630 C C . HIS A 1 201 ? 2.549 -11.311 6.541 1.00 96.44 201 HIS A C 1
ATOM 1632 O O . HIS A 1 201 ? 2.579 -11.953 5.487 1.00 96.44 201 HIS A O 1
ATOM 1638 N N . ALA A 1 202 ? 2.690 -9.979 6.551 1.00 97.25 202 ALA A N 1
ATOM 1639 C CA . ALA A 1 202 ? 3.057 -9.233 5.351 1.00 97.25 202 ALA A CA 1
ATOM 1640 C C . ALA A 1 202 ? 4.430 -9.707 4.845 1.00 97.25 202 ALA A C 1
ATOM 1642 O O . ALA A 1 202 ? 5.392 -9.772 5.617 1.00 97.25 202 ALA A O 1
ATOM 1643 N N . GLN A 1 203 ? 4.506 -10.054 3.559 1.00 97.06 203 GLN A N 1
ATOM 1644 C CA . GLN A 1 203 ? 5.713 -10.608 2.930 1.00 97.06 203 GLN A CA 1
ATOM 1645 C C . GLN A 1 203 ? 6.750 -9.520 2.676 1.00 97.06 203 GLN A C 1
ATOM 1647 O O . GLN A 1 203 ? 6.378 -8.355 2.557 1.00 97.06 203 GLN A O 1
ATOM 1652 N N . ASP A 1 204 ? 8.041 -9.850 2.607 1.00 95.94 204 ASP A N 1
ATOM 1653 C CA . ASP A 1 204 ? 9.143 -8.872 2.511 1.00 95.94 204 ASP A CA 1
ATOM 1654 C C . ASP A 1 204 ? 8.952 -7.852 1.381 1.00 95.94 204 ASP A C 1
ATOM 1656 O O . ASP A 1 204 ? 9.198 -6.660 1.572 1.00 95.94 204 ASP A O 1
ATOM 1660 N N . GLU A 1 205 ? 8.399 -8.293 0.255 1.00 96.69 205 GLU A N 1
ATOM 1661 C CA . GLU A 1 205 ? 8.073 -7.463 -0.898 1.00 96.69 205 GLU A CA 1
ATOM 1662 C C . GLU A 1 205 ? 6.718 -6.746 -0.824 1.00 96.69 205 GLU A C 1
ATOM 1664 O O . GLU A 1 205 ? 6.446 -5.905 -1.678 1.00 96.69 205 GLU A O 1
ATOM 1669 N N . ASP A 1 206 ? 5.851 -7.069 0.138 1.00 97.50 206 ASP A N 1
ATOM 1670 C CA . ASP A 1 206 ? 4.544 -6.429 0.258 1.00 97.50 206 ASP A CA 1
ATOM 1671 C C . ASP A 1 206 ? 4.715 -4.937 0.561 1.00 97.50 206 ASP A C 1
ATOM 1673 O O . ASP A 1 206 ? 5.402 -4.523 1.496 1.00 97.50 206 ASP A O 1
ATOM 1677 N N . MET A 1 207 ? 3.998 -4.133 -0.207 1.00 98.19 207 MET A N 1
ATOM 1678 C CA . MET A 1 207 ? 3.575 -2.789 0.145 1.00 98.19 207 MET A CA 1
ATOM 1679 C C . MET A 1 207 ? 2.065 -2.803 0.390 1.00 98.19 207 MET A C 1
ATOM 1681 O O . MET A 1 207 ? 1.369 -3.688 -0.112 1.00 98.19 207 MET A O 1
ATOM 1685 N N . VAL A 1 208 ? 1.541 -1.807 1.106 1.00 97.88 208 VAL A N 1
ATOM 1686 C CA . VAL A 1 208 ? 0.094 -1.667 1.333 1.00 97.88 208 VAL A CA 1
ATOM 1687 C C . VAL A 1 208 ? -0.391 -0.283 0.932 1.00 97.88 208 VAL A C 1
ATOM 1689 O O . VAL A 1 208 ? 0.158 0.729 1.365 1.00 97.88 208 VAL A O 1
ATOM 1692 N N . MET A 1 209 ? -1.434 -0.243 0.104 1.00 98.56 209 MET A N 1
ATOM 1693 C CA . MET A 1 209 ? -2.128 0.982 -0.273 1.00 98.56 209 MET A CA 1
ATOM 1694 C C . MET A 1 209 ? -3.581 0.922 0.185 1.00 98.56 209 MET A C 1
ATOM 1696 O O . MET A 1 209 ? -4.304 -0.016 -0.148 1.00 98.56 209 MET A O 1
ATOM 1700 N N . ALA A 1 210 ? -4.009 1.949 0.909 1.00 98.69 210 ALA A N 1
ATOM 1701 C CA . ALA A 1 210 ? -5.412 2.240 1.148 1.00 98.69 210 ALA A CA 1
ATOM 1702 C C . ALA A 1 210 ? -5.928 3.189 0.061 1.00 98.69 210 ALA A C 1
ATOM 1704 O O . ALA A 1 210 ? -5.289 4.202 -0.228 1.00 98.69 210 ALA A O 1
ATOM 1705 N N . ILE A 1 211 ? -7.069 2.861 -0.539 1.00 98.50 211 ILE A N 1
ATOM 1706 C CA . ILE A 1 211 ? -7.736 3.670 -1.564 1.00 98.50 211 ILE A CA 1
ATOM 1707 C C . ILE A 1 211 ? -9.163 3.962 -1.091 1.00 98.50 211 ILE A C 1
ATOM 1709 O O . ILE A 1 211 ? -9.864 3.016 -0.724 1.00 98.50 211 ILE A O 1
ATOM 1713 N N . PRO A 1 212 ? -9.635 5.223 -1.116 1.00 98.38 212 PRO A N 1
ATOM 1714 C CA . PRO A 1 212 ? -11.048 5.518 -0.893 1.00 98.38 212 PRO A CA 1
ATOM 1715 C C . PRO A 1 212 ? -11.912 4.738 -1.889 1.00 98.38 212 PRO A C 1
ATOM 1717 O O . PRO A 1 212 ? -11.617 4.727 -3.085 1.00 98.38 212 PRO A O 1
ATOM 1720 N N . ALA A 1 213 ? -12.972 4.074 -1.425 1.00 97.38 213 ALA A N 1
ATOM 1721 C CA . ALA A 1 213 ? -13.742 3.155 -2.270 1.00 97.38 213 ALA A CA 1
ATOM 1722 C C . ALA A 1 213 ? -14.259 3.809 -3.568 1.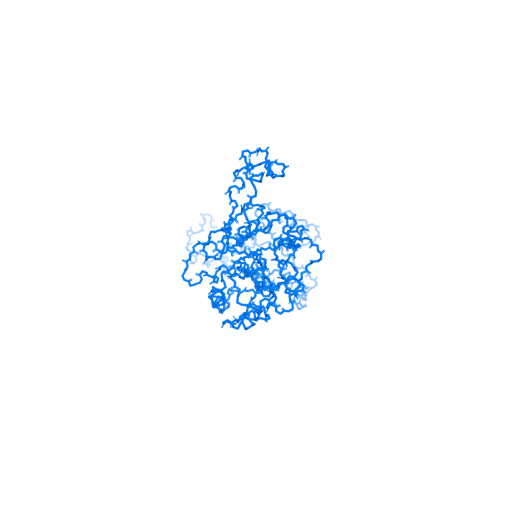00 97.38 213 ALA A C 1
ATOM 1724 O O . ALA A 1 213 ? -14.180 3.223 -4.649 1.00 97.38 213 ALA A O 1
ATOM 1725 N N . ASN A 1 214 ? -14.682 5.072 -3.489 1.00 96.00 214 ASN A N 1
ATOM 1726 C CA . ASN A 1 214 ? -15.147 5.866 -4.630 1.00 96.00 214 ASN A CA 1
ATOM 1727 C C . ASN A 1 214 ? -14.073 6.137 -5.709 1.00 96.00 214 ASN A C 1
ATOM 1729 O O . ASN A 1 214 ? -14.419 6.552 -6.812 1.00 96.00 214 ASN A O 1
ATOM 1733 N N . MET A 1 215 ? -12.787 5.902 -5.431 1.00 96.69 215 MET A N 1
ATOM 1734 C CA . MET A 1 215 ? -11.690 6.074 -6.390 1.00 96.69 215 MET A CA 1
ATOM 1735 C C . MET A 1 215 ? -11.319 4.788 -7.137 1.00 96.69 215 MET A C 1
ATOM 1737 O O . MET A 1 215 ? -10.493 4.840 -8.048 1.00 96.69 215 MET A O 1
ATOM 1741 N N . MET A 1 216 ? -11.912 3.639 -6.798 1.00 96.31 216 MET A N 1
ATOM 1742 C CA . MET A 1 216 ? -11.545 2.359 -7.416 1.00 96.31 216 MET A CA 1
ATOM 1743 C C . MET A 1 216 ? -11.838 2.305 -8.917 1.00 96.31 216 MET A C 1
ATOM 1745 O O . MET A 1 216 ? -11.013 1.802 -9.677 1.00 96.31 216 MET A O 1
ATOM 1749 N N . GLU A 1 217 ? -12.959 2.871 -9.370 1.00 95.06 217 GLU A N 1
ATOM 1750 C CA . GLU A 1 217 ? -13.273 2.907 -10.804 1.00 95.06 217 GLU A CA 1
ATOM 1751 C C . GLU A 1 217 ? -12.273 3.791 -11.569 1.00 95.06 217 GLU A C 1
ATOM 1753 O O . GLU A 1 217 ? -11.769 3.386 -12.616 1.00 95.06 217 GLU A O 1
ATOM 1758 N N . LYS A 1 218 ? -11.884 4.942 -10.993 1.00 95.31 218 LYS A N 1
ATOM 1759 C CA . LYS A 1 218 ? -10.811 5.799 -11.528 1.00 95.31 218 LYS A CA 1
ATOM 1760 C C . LYS A 1 218 ? -9.491 5.024 -11.627 1.00 95.31 218 LYS A C 1
ATOM 1762 O O . LYS A 1 218 ? -8.831 5.047 -12.664 1.00 95.31 218 LYS A O 1
ATOM 1767 N N . ALA A 1 219 ? -9.123 4.315 -10.558 1.00 96.38 219 ALA A N 1
ATOM 1768 C CA . ALA A 1 219 ? -7.903 3.513 -10.494 1.00 96.38 219 ALA A CA 1
ATOM 1769 C C . ALA A 1 219 ? -7.887 2.360 -11.511 1.00 96.38 219 ALA A C 1
ATOM 1771 O O . ALA A 1 219 ? -6.817 1.946 -11.946 1.00 96.38 219 ALA A O 1
ATOM 1772 N N . LEU A 1 220 ? -9.039 1.825 -11.912 1.00 95.88 220 LEU A N 1
ATOM 1773 C CA . LEU A 1 220 ? -9.106 0.809 -12.963 1.00 95.88 220 LEU A CA 1
ATOM 1774 C C . LEU A 1 220 ? -9.091 1.409 -14.363 1.00 95.88 220 LEU A C 1
ATOM 1776 O O . LEU A 1 220 ? -8.358 0.920 -15.221 1.00 95.88 220 LEU A O 1
ATOM 1780 N N . ALA A 1 221 ? -9.843 2.484 -14.594 1.00 95.31 221 ALA A N 1
ATOM 1781 C CA . ALA A 1 221 ? -9.890 3.158 -15.888 1.00 95.31 221 ALA A CA 1
ATOM 1782 C C . ALA A 1 221 ? -8.502 3.670 -16.323 1.00 95.31 221 ALA A C 1
ATOM 1784 O O . ALA A 1 221 ? -8.090 3.475 -17.476 1.00 95.31 221 ALA A O 1
ATOM 1785 N N . GLY A 1 222 ? -7.742 4.254 -15.388 1.00 96.06 222 GLY A N 1
ATOM 1786 C CA . GLY A 1 222 ? -6.354 4.650 -15.625 1.00 96.06 222 GLY A CA 1
ATOM 1787 C C . GLY A 1 222 ? -5.467 3.452 -15.974 1.00 96.06 222 GLY A C 1
ATOM 1788 O O . GLY A 1 222 ? -4.692 3.502 -16.929 1.00 96.06 222 GLY A O 1
ATOM 1789 N N . MET A 1 223 ? -5.642 2.329 -15.278 1.00 96.44 223 MET A N 1
ATOM 1790 C CA . MET A 1 223 ? -4.793 1.149 -15.410 1.00 96.44 223 MET A CA 1
ATOM 1791 C C . MET A 1 223 ? -5.041 0.427 -16.730 1.00 96.44 223 MET A C 1
ATOM 1793 O O . MET A 1 223 ? -4.091 0.052 -17.408 1.00 96.44 223 MET A O 1
ATOM 1797 N N . GLU A 1 224 ? -6.297 0.298 -17.154 1.00 96.19 224 GLU A N 1
ATOM 1798 C CA . GLU A 1 224 ? -6.649 -0.235 -18.474 1.00 96.19 224 GLU A CA 1
ATOM 1799 C C . GLU A 1 224 ? -6.093 0.638 -19.603 1.00 96.19 224 GLU A C 1
ATOM 1801 O O . GLU A 1 224 ? -5.664 0.134 -20.645 1.00 96.19 224 GLU A O 1
ATOM 1806 N N . THR A 1 225 ? -6.072 1.956 -19.402 1.00 94.00 225 THR A N 1
ATOM 1807 C CA . THR A 1 225 ? -5.507 2.880 -20.386 1.00 94.00 225 THR A CA 1
ATOM 1808 C C . THR A 1 225 ? -3.990 2.767 -20.466 1.00 94.00 225 THR A C 1
ATOM 1810 O O . THR A 1 225 ? -3.454 2.696 -21.573 1.00 94.00 225 THR A O 1
ATOM 1813 N N . LEU A 1 226 ? -3.298 2.675 -19.329 1.00 93.31 226 LEU A N 1
ATOM 1814 C CA . LEU A 1 226 ? -1.861 2.399 -19.282 1.00 93.31 226 LEU A CA 1
ATOM 1815 C C . LEU A 1 226 ? -1.526 1.041 -19.909 1.00 93.31 226 LEU A C 1
ATOM 1817 O O . LEU A 1 226 ? -0.609 0.956 -20.727 1.00 93.31 226 LEU A O 1
ATOM 1821 N N . TYR A 1 227 ? -2.335 0.016 -19.631 1.00 93.12 227 TYR A N 1
ATOM 1822 C CA . TYR A 1 227 ? -2.163 -1.325 -20.181 1.00 93.12 227 TYR A CA 1
ATOM 1823 C C . TYR A 1 227 ? -2.205 -1.322 -21.714 1.00 93.12 227 TYR A C 1
ATOM 1825 O O . TYR A 1 227 ? -1.319 -1.883 -22.362 1.00 93.12 227 TYR A O 1
ATOM 1833 N N . ARG A 1 228 ? -3.191 -0.634 -22.312 1.00 90.81 228 ARG A N 1
ATOM 1834 C CA . ARG A 1 228 ? -3.294 -0.457 -23.775 1.00 90.81 228 ARG A CA 1
ATOM 1835 C C . ARG A 1 228 ? -2.109 0.305 -24.378 1.00 90.81 228 ARG A C 1
ATOM 1837 O O . ARG A 1 228 ? -1.833 0.141 -25.560 1.00 90.81 228 ARG A O 1
ATOM 1844 N N . ARG A 1 229 ? -1.410 1.120 -23.582 1.00 89.19 229 ARG A N 1
ATOM 1845 C CA . ARG A 1 229 ? -0.212 1.881 -23.980 1.00 89.19 229 ARG A CA 1
ATOM 1846 C C . ARG A 1 229 ? 1.102 1.134 -23.713 1.00 89.19 229 ARG A C 1
ATOM 1848 O O . ARG A 1 229 ? 2.166 1.726 -23.845 1.00 89.19 229 ARG A O 1
ATOM 1855 N N . GLY A 1 230 ? 1.040 -0.142 -23.326 1.00 85.62 230 GLY A N 1
ATOM 1856 C CA . GLY A 1 230 ? 2.219 -0.971 -23.059 1.00 85.62 230 GLY A CA 1
ATOM 1857 C C . GLY A 1 230 ? 2.793 -0.838 -21.646 1.00 85.62 230 GLY A C 1
ATOM 1858 O O . GLY A 1 230 ? 3.711 -1.574 -21.300 1.00 85.62 230 GLY A O 1
ATOM 1859 N N . ILE A 1 231 ? 2.231 0.028 -20.797 1.00 91.31 231 ILE A N 1
ATOM 1860 C CA . ILE A 1 231 ? 2.616 0.161 -19.387 1.00 91.31 231 ILE A CA 1
ATOM 1861 C C . ILE A 1 231 ? 1.755 -0.807 -18.566 1.00 91.31 231 ILE A C 1
ATOM 1863 O O . ILE A 1 231 ? 0.638 -0.480 -18.164 1.00 91.31 231 ILE A O 1
ATOM 1867 N N . ARG A 1 232 ? 2.240 -2.039 -18.377 1.00 93.75 232 ARG A N 1
ATOM 1868 C CA . ARG A 1 232 ? 1.456 -3.160 -17.828 1.00 93.75 232 ARG A CA 1
ATOM 1869 C C . ARG A 1 232 ? 2.263 -4.074 -16.911 1.00 93.75 232 ARG A C 1
ATOM 1871 O O . ARG A 1 232 ? 3.488 -4.086 -16.959 1.00 93.75 232 ARG A O 1
ATOM 1878 N N . TYR A 1 233 ? 1.550 -4.862 -16.105 1.00 95.56 233 TYR A N 1
ATOM 1879 C CA . TYR A 1 233 ? 2.119 -5.941 -15.301 1.00 95.56 233 TYR A CA 1
ATOM 1880 C C . TYR A 1 233 ? 1.938 -7.309 -15.999 1.00 95.56 233 TYR A C 1
ATOM 1882 O O . TYR A 1 233 ? 0.876 -7.548 -16.587 1.00 95.56 233 TYR A O 1
ATOM 1890 N N . PRO A 1 234 ? 2.912 -8.240 -15.914 1.00 93.44 234 PRO A N 1
ATOM 1891 C CA . PRO A 1 234 ? 4.262 -8.058 -15.373 1.00 93.44 234 PRO A CA 1
ATOM 1892 C C . PRO A 1 234 ? 5.076 -7.064 -16.207 1.00 93.44 234 PRO A C 1
ATOM 1894 O O . PRO A 1 234 ? 4.910 -6.995 -17.422 1.00 93.44 234 PRO A O 1
ATOM 1897 N N . ILE A 1 235 ? 5.948 -6.301 -15.542 1.00 91.00 235 ILE A N 1
ATOM 1898 C CA . ILE A 1 235 ? 6.871 -5.389 -16.224 1.00 91.00 235 ILE A CA 1
ATOM 1899 C C . ILE A 1 235 ? 7.953 -6.248 -16.883 1.00 91.00 235 ILE A C 1
ATOM 1901 O O . ILE A 1 235 ? 8.740 -6.884 -16.179 1.00 91.00 235 ILE A O 1
ATOM 1905 N N . SER A 1 236 ? 7.976 -6.303 -18.217 1.00 85.75 236 SER A N 1
ATOM 1906 C CA . SER A 1 236 ? 9.052 -6.966 -18.951 1.00 85.75 236 SER A CA 1
ATOM 1907 C C . SER A 1 236 ? 10.341 -6.156 -18.807 1.00 85.75 236 SER A C 1
ATOM 1909 O O . SER A 1 236 ? 10.365 -4.939 -18.991 1.00 85.75 236 SER A O 1
ATOM 1911 N N . PHE A 1 237 ? 11.437 -6.825 -18.443 1.00 84.94 237 PHE A N 1
ATOM 1912 C CA . PHE A 1 237 ? 12.752 -6.195 -18.491 1.00 84.94 237 PHE A CA 1
ATOM 1913 C C . PHE A 1 237 ? 13.109 -5.933 -19.950 1.00 84.94 237 PHE A C 1
ATOM 1915 O O . PHE A 1 237 ? 12.878 -6.797 -20.792 1.00 84.94 237 PHE A O 1
ATOM 1922 N N . ALA A 1 238 ? 13.723 -4.785 -20.243 1.00 72.81 238 ALA A N 1
ATOM 1923 C CA . ALA A 1 238 ? 14.042 -4.393 -21.616 1.00 72.81 238 ALA A CA 1
ATOM 1924 C C . ALA A 1 238 ? 14.852 -5.453 -22.385 1.00 72.81 238 ALA A C 1
ATOM 1926 O O . ALA A 1 238 ? 14.745 -5.496 -23.599 1.00 72.81 238 ALA A O 1
ATOM 1927 N N . GLY A 1 239 ? 15.615 -6.318 -21.700 1.00 72.50 239 GLY A N 1
ATOM 1928 C CA . GLY A 1 239 ? 16.360 -7.433 -22.299 1.00 72.50 239 GLY A CA 1
ATOM 1929 C C . GLY A 1 239 ? 15.575 -8.738 -22.489 1.00 72.50 239 GLY A C 1
ATOM 1930 O O . GLY A 1 239 ? 16.016 -9.586 -23.252 1.00 72.50 239 GLY A O 1
ATOM 1931 N N . ALA A 1 240 ? 14.420 -8.912 -21.839 1.00 74.31 240 ALA A N 1
ATOM 1932 C CA . ALA A 1 240 ? 13.593 -10.114 -21.996 1.00 74.31 240 ALA A CA 1
ATOM 1933 C C . ALA A 1 240 ? 12.970 -10.221 -23.400 1.00 74.31 240 ALA A C 1
ATOM 1935 O O . ALA A 1 240 ? 12.600 -11.309 -23.827 1.00 74.31 240 ALA A O 1
ATOM 1936 N N . GLU A 1 241 ? 12.854 -9.091 -24.100 1.00 73.19 241 GLU A N 1
ATOM 1937 C CA . GLU A 1 241 ? 12.282 -8.988 -25.447 1.00 73.19 241 GLU A CA 1
ATOM 1938 C C . GLU A 1 241 ? 13.356 -8.800 -26.538 1.00 73.19 241 GLU A C 1
ATOM 1940 O O . GLU A 1 241 ? 13.022 -8.736 -27.718 1.00 73.19 241 GLU A O 1
ATOM 1945 N N . GLN A 1 242 ? 14.639 -8.680 -26.171 1.00 80.19 242 GLN A N 1
ATOM 1946 C CA . GLN A 1 242 ? 15.715 -8.404 -27.131 1.00 80.19 242 GLN A CA 1
ATOM 1947 C C . GLN A 1 242 ? 16.146 -9.661 -27.878 1.00 80.19 242 GLN A C 1
ATOM 1949 O O . GLN A 1 242 ? 16.134 -10.765 -27.331 1.00 80.19 242 GLN A O 1
ATOM 1954 N N . ASN A 1 243 ? 16.613 -9.467 -29.115 1.00 78.44 243 ASN A N 1
ATOM 1955 C CA . ASN A 1 243 ? 17.352 -10.511 -29.807 1.00 78.44 243 ASN A CA 1
ATOM 1956 C C . ASN A 1 243 ? 18.721 -10.681 -29.127 1.00 78.44 243 ASN A C 1
ATOM 1958 O O . ASN A 1 243 ? 19.554 -9.777 -29.141 1.00 78.44 243 ASN A O 1
ATOM 1962 N N . VAL A 1 244 ? 18.929 -11.843 -28.516 1.00 80.31 244 VAL A N 1
ATOM 1963 C CA . VAL A 1 244 ? 20.165 -12.204 -27.814 1.00 80.31 244 VAL A CA 1
ATOM 1964 C C . VAL A 1 244 ? 21.198 -12.870 -28.721 1.00 80.31 244 VAL A C 1
ATOM 1966 O O . VAL A 1 244 ? 22.320 -13.080 -28.278 1.00 80.31 244 VAL A O 1
ATOM 1969 N N . GLU A 1 245 ? 20.860 -13.175 -29.976 1.00 78.12 245 GLU A N 1
ATOM 1970 C CA . GLU A 1 245 ? 21.693 -13.895 -30.952 1.00 78.12 245 GLU A CA 1
ATOM 1971 C C . GLU A 1 245 ? 23.108 -13.318 -31.076 1.00 78.12 245 GLU A C 1
ATOM 1973 O O . GLU A 1 245 ? 24.081 -14.063 -31.032 1.00 78.12 245 GLU A O 1
ATOM 1978 N N . SER A 1 246 ? 23.252 -11.989 -31.091 1.00 75.38 246 SER A N 1
ATOM 1979 C CA . SER A 1 246 ? 24.560 -11.323 -31.165 1.00 75.38 246 SER A CA 1
ATOM 1980 C C . SER A 1 246 ? 25.442 -11.499 -29.921 1.00 75.38 246 SER A C 1
ATOM 1982 O O . SER A 1 246 ? 26.624 -11.166 -29.960 1.00 75.38 246 SER A O 1
ATOM 1984 N N . ALA A 1 247 ? 24.877 -11.951 -28.799 1.00 74.56 247 ALA A N 1
ATOM 1985 C CA . ALA A 1 247 ? 25.599 -12.235 -27.560 1.00 74.56 247 ALA A CA 1
ATOM 1986 C C . ALA A 1 247 ? 25.973 -13.720 -27.417 1.00 74.56 247 ALA A C 1
ATOM 1988 O O . ALA A 1 247 ? 26.734 -14.071 -26.511 1.00 74.56 247 ALA A O 1
ATOM 1989 N N . PHE A 1 248 ? 25.458 -14.593 -28.289 1.00 69.94 248 PHE A N 1
ATOM 1990 C CA . PHE A 1 248 ? 25.862 -15.993 -28.322 1.00 69.94 248 PHE A CA 1
ATOM 1991 C C . PHE A 1 248 ? 27.171 -16.150 -29.110 1.00 69.94 248 PHE A C 1
ATOM 1993 O O . PHE A 1 248 ? 27.378 -15.471 -30.117 1.00 69.94 248 PHE A O 1
ATOM 2000 N N . PRO A 1 249 ? 28.082 -17.043 -28.682 1.00 64.50 249 PRO A N 1
ATOM 2001 C CA . PRO A 1 249 ? 29.225 -17.414 -29.503 1.00 64.50 249 PRO A CA 1
ATOM 2002 C C . PRO A 1 249 ? 28.756 -17.971 -30.852 1.00 64.50 249 PRO A C 1
ATOM 2004 O O . PRO A 1 249 ? 27.789 -18.728 -30.896 1.00 64.50 249 PRO A O 1
ATOM 2007 N N . PHE A 1 250 ? 29.500 -17.688 -31.922 1.00 64.69 250 PHE A N 1
ATOM 2008 C CA . PHE A 1 250 ? 29.217 -18.141 -33.296 1.00 64.69 250 PHE A CA 1
ATOM 2009 C C . PHE A 1 250 ? 29.064 -19.674 -33.446 1.00 64.69 250 PHE A C 1
ATOM 2011 O O . PHE A 1 250 ? 28.554 -20.175 -34.434 1.00 64.69 250 PHE A O 1
ATOM 2018 N N . THR A 1 251 ? 29.478 -20.466 -32.455 1.00 63.50 251 THR A N 1
ATOM 2019 C CA . THR A 1 251 ? 29.259 -21.922 -32.437 1.00 63.50 251 THR A CA 1
ATOM 2020 C C . THR A 1 251 ? 27.838 -22.340 -32.043 1.00 63.50 251 THR A C 1
ATOM 2022 O O . THR A 1 251 ? 27.488 -23.507 -32.203 1.00 63.50 251 THR A O 1
ATOM 2025 N N . TYR A 1 252 ? 27.028 -21.425 -31.508 1.00 67.75 252 TYR A N 1
ATOM 2026 C CA . TYR A 1 252 ? 25.636 -21.672 -31.116 1.00 67.75 252 TYR A CA 1
ATOM 2027 C C . TYR A 1 252 ? 24.633 -21.328 -32.230 1.00 67.75 252 TYR A C 1
ATOM 2029 O O . TYR A 1 252 ? 23.454 -21.646 -32.083 1.00 67.75 252 TYR A O 1
ATOM 2037 N N . THR A 1 253 ? 25.077 -20.696 -33.324 1.00 67.44 253 THR A N 1
ATOM 2038 C CA . THR A 1 253 ? 24.215 -20.160 -34.392 1.00 67.44 253 THR A CA 1
ATOM 2039 C C . THR A 1 253 ? 24.026 -21.109 -35.590 1.00 67.44 253 THR A C 1
ATOM 2041 O O . THR A 1 253 ? 23.020 -20.985 -36.287 1.00 67.44 253 THR A O 1
ATOM 2044 N N . GLY A 1 254 ? 24.858 -22.152 -35.764 1.00 67.69 254 GLY A N 1
ATOM 2045 C CA . GLY A 1 254 ? 24.607 -23.216 -36.753 1.00 67.69 254 GLY A CA 1
ATOM 2046 C C . GLY A 1 254 ? 25.688 -24.307 -36.866 1.00 67.69 254 GLY A C 1
ATOM 2047 O O . GLY A 1 254 ? 26.856 -24.086 -36.561 1.00 67.69 254 GLY A O 1
ATOM 2048 N N . ILE A 1 255 ? 25.316 -25.510 -37.336 1.00 64.69 255 ILE A N 1
ATOM 2049 C CA . ILE A 1 255 ? 26.264 -26.622 -37.606 1.00 64.69 255 ILE A CA 1
ATOM 2050 C C . ILE A 1 255 ? 27.142 -26.317 -38.834 1.00 64.69 255 ILE A C 1
ATOM 2052 O O . ILE A 1 255 ? 28.338 -26.603 -38.821 1.00 64.69 255 ILE A O 1
ATOM 2056 N N . ASP A 1 256 ? 26.582 -25.669 -39.856 1.00 65.12 256 ASP A N 1
ATOM 2057 C CA . ASP A 1 256 ? 27.291 -25.296 -41.095 1.00 65.12 256 ASP A CA 1
ATOM 2058 C C . ASP A 1 256 ? 28.415 -24.266 -40.839 1.00 65.12 256 ASP A C 1
ATOM 2060 O O . ASP A 1 256 ? 29.436 -24.196 -41.530 1.00 65.12 256 ASP A O 1
ATOM 2064 N N . GLU A 1 257 ? 28.273 -23.480 -39.775 1.00 59.97 257 GLU A N 1
ATOM 2065 C CA . GLU A 1 257 ? 29.263 -22.505 -39.321 1.00 59.97 257 GLU A CA 1
ATOM 2066 C C . GLU A 1 257 ? 30.482 -23.184 -38.669 1.00 59.97 257 GLU A C 1
ATOM 2068 O O . GLU A 1 257 ? 31.621 -22.742 -38.849 1.00 59.97 257 GLU A O 1
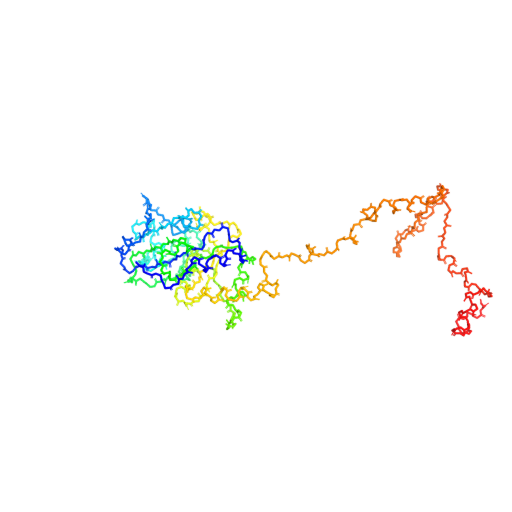ATOM 2073 N N . ILE A 1 258 ? 30.281 -24.337 -38.017 1.00 60.75 258 ILE A N 1
ATOM 2074 C CA . ILE A 1 258 ? 31.364 -25.203 -37.517 1.00 60.75 258 ILE A CA 1
ATOM 2075 C C . ILE A 1 258 ? 32.155 -25.804 -38.690 1.00 60.75 258 ILE A C 1
ATOM 2077 O O . ILE A 1 258 ? 33.385 -25.904 -38.623 1.00 60.75 258 ILE A O 1
ATOM 2081 N N . GLU A 1 259 ? 31.485 -26.162 -39.790 1.00 62.12 259 GLU A N 1
ATOM 2082 C CA . GLU A 1 259 ? 32.158 -26.606 -41.020 1.00 62.12 259 GLU A CA 1
ATOM 2083 C C . GLU A 1 259 ? 32.985 -25.483 -41.662 1.00 62.12 259 GLU A C 1
ATOM 2085 O O . GLU A 1 259 ? 34.070 -25.730 -42.192 1.00 62.12 259 GLU A O 1
ATOM 2090 N N . THR A 1 260 ? 32.525 -24.236 -41.544 1.00 61.69 260 THR A N 1
ATOM 2091 C CA . THR A 1 260 ? 33.243 -23.051 -42.033 1.00 61.69 260 THR A CA 1
ATOM 2092 C C . THR A 1 260 ? 34.527 -22.794 -41.235 1.00 61.69 260 THR A C 1
ATOM 2094 O O . THR A 1 260 ? 35.567 -22.528 -41.836 1.00 61.69 260 THR A O 1
ATOM 2097 N N . ILE A 1 261 ? 34.498 -22.960 -39.905 1.00 59.97 261 ILE A N 1
ATOM 2098 C CA . ILE A 1 261 ? 35.704 -22.913 -39.052 1.00 59.97 261 ILE A CA 1
ATOM 2099 C C . ILE A 1 261 ? 36.682 -24.041 -39.412 1.00 59.97 261 ILE A C 1
ATOM 2101 O O . ILE A 1 261 ? 37.895 -23.828 -39.418 1.00 59.97 261 ILE A O 1
ATOM 2105 N N . ARG A 1 262 ? 36.177 -25.242 -39.729 1.00 59.72 262 ARG A N 1
ATOM 2106 C CA . ARG A 1 262 ? 37.017 -26.359 -40.192 1.00 59.72 262 ARG A CA 1
ATOM 2107 C C . ARG A 1 262 ? 37.693 -26.078 -41.536 1.00 59.72 262 ARG A C 1
ATOM 2109 O O . ARG A 1 262 ? 38.790 -26.584 -41.757 1.00 59.72 262 ARG A O 1
ATOM 2116 N N . GLY A 1 263 ? 37.070 -25.274 -42.399 1.00 56.62 263 GLY A N 1
ATOM 2117 C CA . GLY A 1 263 ? 37.567 -24.951 -43.735 1.00 56.62 263 GLY A CA 1
ATOM 2118 C C . GLY A 1 263 ? 37.568 -26.155 -44.693 1.00 56.62 263 GLY A C 1
ATOM 2119 O O . GLY A 1 263 ? 37.452 -27.311 -44.296 1.00 56.62 263 GLY A O 1
ATOM 2120 N N . LYS A 1 264 ? 37.708 -25.900 -46.003 1.00 60.41 264 LYS A N 1
ATOM 2121 C CA . LYS A 1 264 ? 37.773 -26.951 -47.050 1.00 60.41 264 LYS A CA 1
ATOM 2122 C C . LYS A 1 264 ? 39.180 -27.528 -47.280 1.00 60.41 264 LYS A C 1
ATOM 2124 O O . LYS A 1 264 ? 39.368 -28.335 -48.187 1.00 60.41 264 LYS A O 1
ATOM 2129 N N . GLY A 1 265 ? 40.178 -27.094 -46.513 1.00 61.94 265 GLY A N 1
ATOM 2130 C CA . GLY A 1 265 ? 41.564 -27.558 -46.615 1.00 61.94 265 GLY A CA 1
ATOM 2131 C C . GLY A 1 265 ? 42.078 -28.069 -45.273 1.00 61.94 265 GLY A C 1
ATOM 2132 O O . GLY A 1 265 ? 41.563 -27.692 -44.231 1.00 61.94 265 GLY A O 1
ATOM 2133 N N . ASN A 1 266 ? 43.137 -28.883 -45.281 1.00 65.19 266 ASN A N 1
ATOM 2134 C CA . ASN A 1 266 ? 43.763 -29.428 -44.063 1.00 65.19 266 ASN A CA 1
ATOM 2135 C C . ASN A 1 266 ? 44.567 -28.376 -43.257 1.00 65.19 266 ASN A C 1
ATOM 2137 O O . ASN A 1 266 ? 45.621 -28.696 -42.711 1.00 65.19 266 ASN A O 1
ATOM 2141 N N . ARG A 1 267 ? 44.148 -27.103 -43.233 1.00 67.88 267 ARG A N 1
ATOM 2142 C CA . ARG A 1 267 ? 44.875 -25.996 -42.589 1.00 67.88 267 ARG A CA 1
ATOM 2143 C C . ARG A 1 267 ? 43.924 -25.176 -41.724 1.00 67.88 267 ARG A C 1
ATOM 2145 O O . ARG A 1 267 ? 42.864 -24.777 -42.190 1.00 67.88 267 ARG A O 1
ATOM 2152 N N . LEU A 1 268 ? 44.339 -24.897 -40.493 1.00 75.44 268 LEU A N 1
ATOM 2153 C CA . LEU A 1 268 ? 43.632 -24.029 -39.555 1.00 75.44 268 LEU A CA 1
ATOM 2154 C C . LEU A 1 268 ? 44.104 -22.580 -39.750 1.00 75.44 268 LEU A C 1
ATOM 2156 O O . LEU A 1 268 ? 45.301 -22.316 -39.657 1.00 75.44 268 LEU A O 1
ATOM 2160 N N . LEU A 1 269 ? 43.179 -21.653 -40.016 1.00 79.06 269 LEU A N 1
ATOM 2161 C CA . LEU A 1 269 ? 43.466 -20.217 -40.100 1.00 79.06 269 LEU A CA 1
ATOM 2162 C C . LEU A 1 269 ? 43.070 -19.541 -38.783 1.00 79.06 269 LEU A C 1
ATOM 2164 O O . LEU A 1 269 ? 41.921 -19.639 -38.361 1.00 79.06 269 LEU A O 1
ATOM 2168 N N . ILE A 1 270 ? 44.012 -18.847 -38.147 1.00 82.19 270 ILE A N 1
ATOM 2169 C CA . ILE A 1 270 ? 43.800 -18.167 -36.864 1.00 82.19 270 ILE A CA 1
ATOM 2170 C C . ILE A 1 270 ? 44.004 -16.666 -37.070 1.00 82.19 270 ILE A C 1
ATOM 2172 O O . ILE A 1 270 ? 45.077 -16.238 -37.488 1.00 82.19 270 ILE A O 1
ATOM 2176 N N . GLY A 1 271 ? 42.982 -15.861 -36.772 1.00 86.62 271 GLY A N 1
ATOM 2177 C CA . GLY A 1 271 ? 43.095 -14.402 -36.768 1.00 86.62 271 GLY A CA 1
ATOM 2178 C C . GLY A 1 271 ? 43.659 -13.901 -35.440 1.00 86.62 271 GLY A C 1
ATOM 2179 O O . GLY A 1 271 ? 42.982 -13.987 -34.417 1.00 86.62 271 GLY A O 1
ATOM 2180 N N . LEU A 1 272 ? 44.879 -13.361 -35.445 1.00 88.25 272 LEU A N 1
ATOM 2181 C CA . LEU A 1 272 ? 45.499 -12.755 -34.265 1.00 88.25 272 LEU A CA 1
ATOM 2182 C C . LEU A 1 272 ? 45.245 -11.239 -34.247 1.00 88.25 272 LEU A C 1
ATOM 2184 O O . LEU A 1 272 ? 45.701 -10.515 -35.126 1.00 88.25 272 LEU A O 1
ATOM 2188 N N . THR A 1 273 ? 44.525 -10.748 -33.236 1.00 87.06 273 THR A N 1
ATOM 2189 C CA . THR A 1 273 ? 44.191 -9.320 -33.066 1.00 87.06 273 THR A CA 1
ATOM 2190 C C . THR A 1 273 ? 44.351 -8.870 -31.608 1.00 87.06 273 THR A C 1
ATOM 2192 O O . THR A 1 273 ? 44.653 -9.672 -30.727 1.00 87.06 273 THR A O 1
ATOM 2195 N N . GLY A 1 274 ? 44.209 -7.570 -31.340 1.00 81.56 274 GLY A N 1
ATOM 2196 C CA . GLY A 1 274 ? 44.468 -6.950 -30.038 1.00 81.56 274 GLY A CA 1
ATOM 2197 C C . GLY A 1 274 ? 44.797 -5.456 -30.133 1.00 81.56 274 GLY A C 1
ATOM 2198 O O . GLY A 1 274 ? 45.197 -4.963 -31.188 1.00 81.56 274 GLY A O 1
ATOM 2199 N N . GLY A 1 275 ? 44.643 -4.724 -29.027 1.00 78.25 275 GLY A N 1
ATOM 2200 C CA . GLY A 1 275 ? 44.930 -3.283 -28.946 1.00 78.25 275 GLY A CA 1
ATOM 2201 C C . GLY A 1 275 ? 46.423 -2.924 -29.038 1.00 78.25 275 GLY A C 1
ATOM 2202 O O . GLY A 1 275 ? 47.294 -3.790 -29.169 1.00 78.25 275 GLY A O 1
ATOM 2203 N N . ILE A 1 276 ? 46.743 -1.628 -28.975 1.00 74.19 276 ILE A N 1
ATOM 2204 C CA . ILE A 1 276 ? 48.136 -1.149 -28.901 1.00 74.19 276 ILE A CA 1
ATOM 2205 C C . ILE A 1 276 ? 48.795 -1.716 -27.630 1.00 74.19 276 ILE A C 1
ATOM 2207 O O . ILE A 1 276 ? 48.165 -1.766 -26.578 1.00 74.19 276 ILE A O 1
ATOM 2211 N N . ALA A 1 277 ? 50.050 -2.167 -27.741 1.00 77.88 277 ALA A N 1
ATOM 2212 C CA . ALA A 1 277 ? 50.846 -2.759 -26.655 1.00 77.88 277 ALA A CA 1
ATOM 2213 C C . ALA A 1 277 ? 50.273 -4.040 -26.004 1.00 77.88 277 ALA A C 1
ATOM 2215 O O . ALA A 1 277 ? 50.760 -4.471 -24.964 1.00 77.88 277 ALA A O 1
ATOM 2216 N N . SER A 1 278 ? 49.304 -4.714 -26.633 1.00 85.25 278 SER A N 1
ATOM 2217 C CA . SER A 1 278 ? 48.711 -5.949 -26.093 1.00 85.25 278 SER A CA 1
ATOM 2218 C C . SER A 1 278 ? 49.568 -7.213 -26.284 1.00 85.25 278 SER A C 1
ATOM 2220 O O . SER A 1 278 ? 49.080 -8.315 -26.056 1.00 85.25 278 SER A O 1
ATOM 2222 N N . GLY A 1 279 ? 50.806 -7.085 -26.774 1.00 86.12 279 GLY A N 1
ATOM 2223 C CA . GLY A 1 279 ? 51.709 -8.223 -26.992 1.00 86.12 279 GLY A CA 1
ATOM 2224 C C . GLY A 1 279 ? 51.409 -9.089 -28.225 1.00 86.12 279 GLY A C 1
ATOM 2225 O O . GLY A 1 279 ? 51.902 -10.210 -28.293 1.00 86.12 279 GLY A O 1
ATOM 2226 N N . LYS A 1 280 ? 50.640 -8.599 -29.215 1.00 90.88 280 LYS A N 1
ATOM 2227 C CA . LYS A 1 280 ? 50.335 -9.353 -30.455 1.00 90.88 280 LYS A CA 1
ATOM 2228 C C . LYS A 1 280 ? 51.587 -9.903 -31.140 1.00 90.88 280 LYS A C 1
ATOM 2230 O O . LYS A 1 280 ? 51.620 -11.076 -31.472 1.00 90.88 280 LYS A O 1
ATOM 2235 N N . THR A 1 281 ? 52.619 -9.075 -31.305 1.00 86.44 281 THR A N 1
ATOM 2236 C CA . THR A 1 281 ? 53.881 -9.481 -31.943 1.00 86.44 281 THR A CA 1
ATOM 2237 C C . THR A 1 281 ? 54.557 -10.616 -31.175 1.00 86.44 281 THR A C 1
ATOM 2239 O O . THR A 1 281 ? 55.034 -11.565 -31.782 1.00 86.44 281 THR A O 1
ATOM 2242 N N . THR A 1 282 ? 54.521 -10.584 -29.838 1.00 91.06 282 THR A N 1
ATOM 2243 C CA . THR A 1 282 ? 55.041 -11.674 -28.999 1.00 91.06 282 THR A CA 1
ATOM 2244 C C . THR A 1 282 ? 54.300 -12.984 -29.260 1.00 91.06 282 THR A C 1
ATOM 2246 O O . THR A 1 282 ? 54.936 -14.015 -29.442 1.00 91.06 282 THR A O 1
ATOM 2249 N N . VAL A 1 283 ? 52.965 -12.944 -29.316 1.00 89.75 283 VAL A N 1
ATOM 2250 C CA . VAL A 1 283 ? 52.140 -14.133 -29.590 1.00 89.75 283 VAL A CA 1
ATOM 2251 C C . VAL A 1 283 ? 52.331 -14.630 -31.026 1.00 89.75 283 VAL A C 1
ATOM 2253 O O . VAL A 1 283 ? 52.395 -15.835 -31.240 1.00 89.75 283 VAL A O 1
ATOM 2256 N N . SER A 1 284 ? 52.471 -13.725 -31.998 1.00 89.62 284 SER A N 1
ATOM 2257 C CA . SER A 1 284 ? 52.749 -14.075 -33.396 1.00 89.62 284 SER A CA 1
ATOM 2258 C C . SER A 1 284 ? 54.066 -14.840 -33.524 1.00 89.62 284 SER A C 1
ATOM 2260 O O . SER A 1 284 ? 54.083 -15.923 -34.098 1.00 89.62 284 SER A O 1
ATOM 2262 N N . ASN A 1 285 ? 55.138 -14.341 -32.900 1.00 90.50 285 ASN A N 1
ATOM 2263 C CA . ASN A 1 285 ? 56.448 -14.998 -32.923 1.00 90.50 285 ASN A CA 1
ATOM 2264 C C . ASN A 1 285 ? 56.406 -16.381 -32.257 1.00 90.50 285 ASN A C 1
ATOM 2266 O O . ASN A 1 285 ? 56.982 -17.330 -32.773 1.00 90.50 285 ASN A O 1
ATOM 2270 N N . MET A 1 286 ? 55.669 -16.527 -31.149 1.00 93.44 286 MET A N 1
ATOM 2271 C CA . MET A 1 286 ? 55.479 -17.836 -30.509 1.00 93.44 286 MET A CA 1
ATOM 2272 C C . MET A 1 286 ? 54.790 -18.841 -31.442 1.00 93.44 286 MET A C 1
ATOM 2274 O O . MET A 1 286 ? 55.135 -20.018 -31.435 1.00 93.44 286 MET A O 1
ATOM 2278 N N . LEU A 1 287 ? 53.812 -18.396 -32.238 1.00 90.94 287 LEU A N 1
ATOM 2279 C CA . LEU A 1 287 ? 53.135 -19.255 -33.212 1.00 90.94 287 LEU A CA 1
ATOM 2280 C C . LEU A 1 287 ? 54.067 -19.628 -34.375 1.00 90.94 287 LEU A C 1
ATOM 2282 O O . LEU A 1 287 ? 54.050 -20.779 -34.815 1.00 90.94 287 LEU A O 1
ATOM 2286 N N . GLU A 1 288 ? 54.900 -18.697 -34.839 1.00 91.38 288 GLU A N 1
ATOM 2287 C CA . GLU A 1 288 ? 55.928 -18.961 -35.856 1.00 91.38 288 GLU A CA 1
ATOM 2288 C C . GLU A 1 288 ? 56.973 -19.973 -35.381 1.00 91.38 288 GLU A C 1
ATOM 2290 O O . GLU A 1 288 ? 57.273 -20.918 -36.110 1.00 91.38 288 GLU A O 1
ATOM 2295 N N . ASP A 1 289 ? 57.454 -19.847 -34.139 1.00 93.56 289 ASP A N 1
ATOM 2296 C CA . ASP A 1 289 ? 58.389 -20.799 -33.520 1.00 93.56 289 ASP A CA 1
ATOM 2297 C C . ASP A 1 289 ? 57.807 -22.223 -33.458 1.00 93.56 289 ASP A C 1
ATOM 2299 O O . ASP A 1 289 ? 58.535 -23.217 -33.500 1.00 93.56 289 ASP A O 1
ATOM 2303 N N . MET A 1 290 ? 56.477 -22.338 -33.396 1.00 91.62 290 MET A N 1
ATOM 2304 C CA . MET A 1 290 ? 55.745 -23.608 -33.434 1.00 91.62 290 MET A CA 1
ATOM 2305 C C . MET A 1 290 ? 55.469 -24.118 -34.861 1.00 91.62 290 MET A C 1
ATOM 2307 O O . MET A 1 290 ? 54.834 -25.161 -35.027 1.00 91.62 290 MET A O 1
ATOM 2311 N N . GLY A 1 291 ? 55.949 -23.417 -35.891 1.00 89.81 291 GLY A N 1
ATOM 2312 C CA . GLY A 1 291 ? 55.829 -23.796 -37.299 1.00 89.81 291 GLY A CA 1
ATOM 2313 C C . GLY A 1 291 ? 54.623 -23.198 -38.028 1.00 89.81 291 GLY A C 1
ATOM 2314 O O . GLY A 1 291 ? 54.304 -23.651 -39.130 1.00 89.81 291 GLY A O 1
ATOM 2315 N N . ALA A 1 292 ? 53.932 -22.211 -37.447 1.00 89.69 292 ALA A N 1
ATOM 2316 C CA . ALA A 1 292 ? 52.890 -21.480 -38.162 1.00 89.69 292 ALA A CA 1
ATOM 2317 C C . ALA A 1 292 ? 53.499 -20.521 -39.199 1.00 89.69 292 ALA A C 1
ATOM 2319 O O . ALA A 1 292 ? 54.561 -19.942 -38.992 1.00 89.69 292 ALA A O 1
ATOM 2320 N N . HIS A 1 293 ? 52.795 -20.319 -40.312 1.00 88.38 293 HIS A N 1
ATOM 2321 C CA . HIS A 1 293 ? 53.113 -19.253 -41.259 1.00 88.38 293 HIS A CA 1
ATOM 2322 C C . HIS A 1 293 ? 52.246 -18.031 -40.963 1.00 88.38 293 HIS A C 1
ATOM 2324 O O . HIS A 1 293 ? 51.016 -18.133 -40.983 1.00 88.38 293 HIS A O 1
ATOM 2330 N N . THR A 1 294 ? 52.878 -16.884 -40.728 1.00 88.50 294 THR A N 1
ATOM 2331 C CA . THR A 1 294 ? 52.178 -15.628 -40.441 1.00 88.50 294 THR A CA 1
ATOM 2332 C C . THR A 1 294 ? 51.865 -14.856 -41.713 1.00 88.50 294 THR A C 1
ATOM 2334 O O . THR A 1 294 ? 52.666 -14.786 -42.644 1.00 88.50 294 THR A O 1
ATOM 2337 N N . ILE A 1 295 ? 50.683 -14.245 -41.728 1.00 89.12 295 ILE A N 1
ATOM 2338 C CA . ILE A 1 295 ? 50.263 -13.258 -42.720 1.00 89.12 295 ILE A CA 1
ATOM 2339 C C . ILE A 1 295 ? 50.088 -11.942 -41.962 1.00 89.12 295 ILE A C 1
ATOM 2341 O O . ILE A 1 295 ? 49.108 -11.775 -41.236 1.00 89.12 295 ILE A O 1
ATOM 2345 N N . ASP A 1 296 ? 51.054 -11.033 -42.091 1.00 86.31 296 ASP A N 1
ATOM 2346 C CA . ASP A 1 296 ? 51.029 -9.736 -41.413 1.00 86.31 296 ASP A CA 1
ATOM 2347 C C . ASP A 1 296 ? 50.392 -8.673 -42.320 1.00 86.31 296 ASP A C 1
ATOM 2349 O O . ASP A 1 296 ? 50.944 -8.285 -43.353 1.00 86.31 296 ASP A O 1
ATOM 2353 N N . PHE A 1 297 ? 49.207 -8.202 -41.932 1.00 86.56 297 PHE A N 1
ATOM 2354 C CA . PHE A 1 297 ? 48.472 -7.197 -42.694 1.00 86.56 297 PHE A CA 1
ATOM 2355 C C . PHE A 1 297 ? 49.121 -5.810 -42.654 1.00 86.56 297 PHE A C 1
ATOM 2357 O O . PHE A 1 297 ? 48.942 -5.064 -43.614 1.00 86.56 297 PHE A O 1
ATOM 2364 N N . ASP A 1 298 ? 49.890 -5.465 -41.617 1.00 84.81 298 ASP A N 1
ATOM 2365 C CA . ASP A 1 298 ? 50.598 -4.184 -41.561 1.00 84.81 298 ASP A CA 1
ATOM 2366 C C . ASP A 1 298 ? 51.732 -4.172 -42.594 1.00 84.81 298 ASP A C 1
ATOM 2368 O O . ASP A 1 298 ? 51.879 -3.191 -43.326 1.00 84.81 298 ASP A O 1
ATOM 2372 N N . ILE A 1 299 ? 52.473 -5.280 -42.723 1.00 87.50 299 ILE A N 1
ATOM 2373 C CA . ILE A 1 299 ? 53.499 -5.452 -43.767 1.00 87.50 299 ILE A CA 1
ATOM 2374 C C . ILE A 1 299 ? 52.851 -5.398 -45.150 1.00 87.50 299 ILE A C 1
ATOM 2376 O O . ILE A 1 299 ? 53.211 -4.554 -45.966 1.00 87.50 299 ILE A O 1
ATOM 2380 N N . ILE A 1 300 ? 51.822 -6.215 -45.383 1.00 90.44 300 ILE A N 1
ATOM 2381 C CA . ILE A 1 300 ? 51.137 -6.267 -46.680 1.00 90.44 300 ILE A CA 1
ATOM 2382 C C . ILE A 1 300 ? 50.556 -4.898 -47.051 1.00 90.44 300 ILE A C 1
ATOM 2384 O O . ILE A 1 300 ? 50.614 -4.508 -48.215 1.00 90.44 300 ILE A O 1
ATOM 2388 N N . SER A 1 301 ? 50.020 -4.145 -46.084 1.00 89.44 301 SER A N 1
ATOM 2389 C CA . SER A 1 301 ? 49.462 -2.812 -46.338 1.00 89.44 301 SER A CA 1
ATOM 2390 C C . SER A 1 301 ? 50.510 -1.811 -46.829 1.00 89.44 301 SER A C 1
ATOM 2392 O O . SER A 1 301 ? 50.177 -0.958 -47.648 1.00 89.44 301 SER A O 1
ATOM 2394 N N . ARG A 1 302 ? 51.766 -1.940 -46.377 1.00 90.31 302 ARG A N 1
ATOM 2395 C CA . ARG A 1 302 ? 52.905 -1.142 -46.856 1.00 90.31 302 ARG A CA 1
ATOM 2396 C C . ARG A 1 302 ? 53.367 -1.628 -48.218 1.00 90.31 302 ARG A C 1
ATOM 2398 O O . ARG A 1 302 ? 53.525 -0.820 -49.126 1.00 90.31 302 ARG A O 1
ATOM 2405 N N . ASP A 1 303 ? 53.483 -2.943 -48.382 1.00 91.38 303 ASP A N 1
ATOM 2406 C CA . ASP A 1 303 ? 53.932 -3.545 -49.631 1.00 91.38 303 ASP A CA 1
ATOM 2407 C C . ASP A 1 303 ? 53.022 -3.145 -50.788 1.00 91.38 303 ASP A C 1
ATOM 2409 O O . ASP A 1 303 ? 53.510 -2.796 -51.854 1.00 91.38 303 ASP A O 1
ATOM 2413 N N . VAL A 1 304 ? 51.697 -3.173 -50.627 1.00 92.81 304 VAL A N 1
ATOM 2414 C CA . VAL A 1 304 ? 50.778 -2.884 -51.744 1.00 92.81 304 VAL A CA 1
ATOM 2415 C C . VAL A 1 304 ? 50.802 -1.423 -52.194 1.00 92.81 304 VAL A C 1
ATOM 2417 O O . VAL A 1 304 ? 50.383 -1.146 -53.321 1.00 92.81 304 VAL A O 1
ATOM 2420 N N . VAL A 1 305 ? 51.297 -0.511 -51.352 1.00 92.19 305 VAL A N 1
ATOM 2421 C CA . VAL A 1 305 ? 51.417 0.925 -51.645 1.00 92.19 305 VAL A CA 1
ATOM 2422 C C . VAL A 1 305 ? 52.848 1.362 -51.965 1.00 92.19 305 VAL A C 1
ATOM 2424 O O . VAL A 1 305 ? 53.098 2.559 -52.016 1.00 92.19 305 VAL A O 1
ATOM 2427 N N . GLU A 1 306 ? 53.780 0.439 -52.210 1.00 91.31 306 GLU A N 1
ATOM 2428 C CA . GLU A 1 306 ? 55.103 0.799 -52.743 1.00 91.31 306 GLU A CA 1
ATOM 2429 C C . GLU A 1 306 ? 54.996 1.492 -54.118 1.00 91.31 306 GLU A C 1
ATOM 2431 O O . GLU A 1 306 ? 54.029 1.242 -54.855 1.00 91.31 306 GLU A O 1
ATOM 2436 N N . PRO A 1 307 ? 55.986 2.329 -54.493 1.00 88.50 307 PRO A N 1
ATOM 2437 C CA . PRO A 1 307 ? 56.006 3.018 -55.778 1.00 88.50 307 PRO A CA 1
ATOM 2438 C C . PRO A 1 307 ? 55.700 2.098 -56.964 1.00 88.50 307 PRO A C 1
ATOM 2440 O O . PRO A 1 307 ? 56.090 0.932 -56.997 1.00 88.50 307 PRO A O 1
ATOM 2443 N N . GLU A 1 308 ? 54.974 2.637 -57.945 1.00 85.06 308 GLU A N 1
ATOM 2444 C CA . GLU A 1 308 ? 54.573 1.952 -59.188 1.00 85.06 308 GLU A CA 1
ATOM 2445 C C . GLU A 1 308 ? 53.580 0.785 -59.032 1.00 85.06 308 GLU A C 1
ATOM 2447 O O . GLU A 1 308 ? 53.105 0.243 -60.034 1.00 85.06 308 GLU A O 1
ATOM 2452 N N . LYS A 1 309 ? 53.179 0.418 -57.808 1.00 91.75 309 LYS A N 1
ATOM 2453 C CA . LYS A 1 309 ? 52.136 -0.596 -57.614 1.00 91.75 309 LYS A CA 1
ATOM 2454 C C . LYS A 1 309 ? 50.733 -0.041 -57.878 1.00 91.75 309 LYS A C 1
ATOM 2456 O O . LYS A 1 309 ? 50.481 1.151 -57.696 1.00 91.75 309 LYS A O 1
ATOM 2461 N N . PRO A 1 310 ? 49.758 -0.907 -58.228 1.00 94.81 310 PRO A N 1
ATOM 2462 C CA . PRO A 1 310 ? 48.409 -0.466 -58.580 1.00 94.81 310 PRO A CA 1
ATOM 2463 C C . PRO A 1 310 ? 47.712 0.384 -57.511 1.00 94.81 310 PRO A C 1
ATOM 2465 O O . PRO A 1 310 ? 46.941 1.278 -57.859 1.00 94.81 310 PRO A O 1
ATOM 2468 N N . ALA A 1 311 ? 47.943 0.113 -56.219 1.00 91.56 311 ALA A N 1
ATOM 2469 C CA . ALA A 1 311 ? 47.351 0.916 -55.151 1.00 91.56 311 ALA A CA 1
ATOM 2470 C C . ALA A 1 311 ? 48.037 2.284 -55.034 1.00 91.56 311 ALA A C 1
ATOM 2472 O O . ALA A 1 311 ? 47.338 3.288 -54.941 1.00 91.56 311 ALA A O 1
ATOM 2473 N N . TRP A 1 312 ? 49.371 2.339 -55.133 1.00 92.75 312 TRP A N 1
ATOM 2474 C CA . TRP A 1 312 ? 50.132 3.593 -55.162 1.00 92.75 312 TRP A CA 1
ATOM 2475 C C . TRP A 1 312 ? 49.680 4.501 -56.309 1.00 92.75 312 TRP A C 1
ATOM 2477 O O . TRP A 1 312 ? 49.359 5.665 -56.079 1.00 92.75 312 TRP A O 1
ATOM 2487 N N . THR A 1 313 ? 49.537 3.964 -57.529 1.00 90.62 313 THR A N 1
ATOM 2488 C CA . THR A 1 313 ? 49.074 4.746 -58.689 1.00 90.62 313 THR A CA 1
ATOM 2489 C C . THR A 1 313 ? 47.700 5.357 -58.443 1.00 90.62 313 THR A C 1
ATOM 2491 O O . THR A 1 313 ? 47.504 6.543 -58.695 1.00 90.62 313 THR A O 1
ATOM 2494 N N . LYS A 1 314 ? 46.761 4.574 -57.900 1.00 91.81 314 LYS A N 1
ATOM 2495 C CA . LYS A 1 314 ? 45.410 5.055 -57.577 1.00 91.81 314 LYS A CA 1
ATOM 2496 C C . LYS A 1 314 ? 45.412 6.106 -56.468 1.00 91.81 314 LYS A C 1
ATOM 2498 O O . LYS A 1 314 ? 44.631 7.051 -56.530 1.00 91.81 314 LYS A O 1
ATOM 2503 N N . ILE A 1 315 ? 46.281 5.956 -55.468 1.00 91.25 315 ILE A N 1
ATOM 2504 C CA . ILE A 1 315 ? 46.455 6.943 -54.395 1.00 91.25 315 ILE A CA 1
ATOM 2505 C C . ILE A 1 315 ? 46.972 8.261 -54.980 1.00 91.25 315 ILE A C 1
ATOM 2507 O O . ILE A 1 315 ? 46.391 9.307 -54.705 1.00 91.25 315 ILE A O 1
ATOM 2511 N N . VAL A 1 316 ? 48.001 8.226 -55.831 1.00 91.00 316 VAL A N 1
ATOM 2512 C CA . VAL A 1 316 ? 48.559 9.430 -56.471 1.00 91.00 316 VAL A CA 1
ATOM 2513 C C . VAL A 1 316 ? 47.571 10.074 -57.441 1.00 91.00 316 VAL A C 1
ATOM 2515 O O . VAL A 1 316 ? 47.468 11.296 -57.473 1.00 91.00 316 VAL A O 1
ATOM 2518 N N . GLU A 1 317 ? 46.830 9.285 -58.219 1.00 90.56 317 GLU A N 1
ATOM 2519 C CA . GLU A 1 317 ? 45.804 9.793 -59.137 1.00 90.56 317 GLU A CA 1
ATOM 2520 C C . GLU A 1 317 ? 44.692 10.535 -58.386 1.00 90.56 317 GLU A C 1
ATOM 2522 O O . GLU A 1 317 ? 44.267 11.608 -58.812 1.00 90.56 317 GLU A O 1
ATOM 2527 N N . TYR A 1 318 ? 44.251 9.993 -57.248 1.00 91.25 318 TYR A N 1
ATOM 2528 C CA . TYR A 1 318 ? 43.172 10.581 -56.461 1.00 91.25 318 TYR A CA 1
ATOM 2529 C C . TYR A 1 318 ? 43.633 11.764 -55.596 1.00 91.25 318 TYR A C 1
ATOM 2531 O O . TYR A 1 318 ? 42.956 12.791 -55.542 1.00 91.25 318 TYR A O 1
ATOM 2539 N N . PHE A 1 319 ? 44.768 11.631 -54.901 1.00 86.75 319 PHE A N 1
ATOM 2540 C CA . PHE A 1 319 ? 45.228 12.612 -53.914 1.00 86.75 319 PHE A CA 1
ATOM 2541 C C . PHE A 1 319 ? 46.294 13.582 -54.441 1.00 86.75 319 PHE A C 1
ATOM 2543 O O . PHE A 1 319 ? 46.468 14.633 -53.835 1.00 86.75 319 PHE A O 1
ATOM 2550 N N . GLY A 1 320 ? 46.968 13.301 -55.560 1.00 86.19 320 GLY A N 1
ATOM 2551 C CA . GLY A 1 320 ? 48.065 14.108 -56.115 1.00 86.19 320 GLY A CA 1
ATOM 2552 C C . GLY A 1 320 ? 49.449 13.751 -55.549 1.00 86.19 320 GLY A C 1
ATOM 2553 O O . GLY A 1 320 ? 49.570 13.065 -54.539 1.00 86.19 320 GLY A O 1
ATOM 2554 N N . LYS A 1 321 ? 50.530 14.212 -56.198 1.00 86.69 321 LYS A N 1
ATOM 2555 C CA . LYS A 1 321 ? 51.926 13.842 -55.857 1.00 86.69 321 LYS A CA 1
ATOM 2556 C C . LYS A 1 321 ? 52.430 14.376 -54.509 1.00 86.69 321 LYS A C 1
ATOM 2558 O O . LYS A 1 321 ? 53.473 13.940 -54.049 1.00 86.69 321 LYS A O 1
ATOM 2563 N N . GLN A 1 322 ? 51.716 15.294 -53.866 1.00 84.56 322 GLN A N 1
ATOM 2564 C CA . GLN A 1 322 ? 52.109 15.880 -52.580 1.00 84.56 322 GLN A CA 1
ATOM 2565 C C . GLN A 1 322 ? 51.986 14.921 -51.383 1.00 84.56 322 GLN A C 1
ATOM 2567 O O . GLN A 1 322 ? 52.436 15.260 -50.2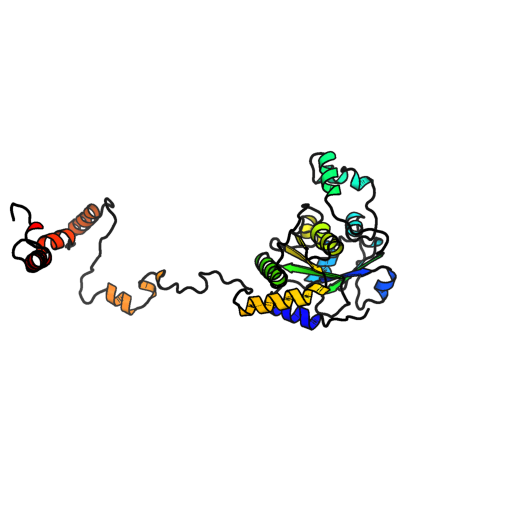95 1.00 84.56 322 GLN A O 1
ATOM 2572 N N . VAL A 1 323 ? 51.354 13.752 -51.559 1.00 86.06 323 VAL A N 1
ATOM 2573 C CA . VAL A 1 323 ? 51.313 12.688 -50.535 1.00 86.06 323 VAL A CA 1
ATOM 2574 C C . VAL A 1 323 ? 52.532 11.761 -50.596 1.00 86.06 323 VAL A C 1
ATOM 2576 O O . VAL A 1 323 ? 52.625 10.829 -49.803 1.00 86.06 323 VAL A O 1
ATOM 2579 N N . ILE A 1 324 ? 53.441 12.010 -51.543 1.00 85.94 324 ILE A N 1
ATOM 2580 C CA . ILE A 1 324 ? 54.685 11.271 -51.736 1.00 85.94 324 ILE A CA 1
ATOM 2581 C C . ILE A 1 324 ? 55.823 12.008 -51.024 1.00 85.94 324 ILE A C 1
ATOM 2583 O O . ILE A 1 324 ? 55.907 13.235 -51.095 1.00 85.94 324 ILE A O 1
ATOM 2587 N N . ALA A 1 325 ? 56.669 11.262 -50.311 1.00 81.81 325 ALA A N 1
ATOM 2588 C CA . ALA A 1 325 ? 57.852 11.807 -49.654 1.00 81.81 325 ALA A CA 1
ATOM 2589 C C . ALA A 1 325 ? 58.885 12.290 -50.692 1.00 81.81 325 ALA A C 1
ATOM 2591 O O . ALA A 1 325 ? 58.839 11.910 -51.860 1.00 81.81 325 ALA A O 1
ATOM 2592 N N . GLU A 1 326 ? 59.810 13.165 -50.292 1.00 77.81 326 GLU A N 1
ATOM 2593 C CA . GLU A 1 326 ? 60.781 13.765 -51.225 1.00 77.81 326 GLU A CA 1
ATOM 2594 C C . GLU A 1 326 ? 61.732 12.738 -51.870 1.00 77.81 326 GLU A C 1
ATOM 2596 O O . GLU A 1 326 ? 62.288 13.003 -52.935 1.00 77.81 326 GLU A O 1
ATOM 2601 N N . ASP A 1 327 ? 61.902 11.572 -51.245 1.00 78.06 327 ASP A N 1
ATOM 2602 C CA . ASP A 1 327 ? 62.697 10.437 -51.719 1.00 78.06 327 ASP A CA 1
ATOM 2603 C C . ASP A 1 327 ? 61.924 9.435 -52.597 1.00 78.06 327 ASP A C 1
ATOM 2605 O O . ASP A 1 327 ? 62.557 8.553 -53.184 1.00 78.06 327 ASP A O 1
ATOM 2609 N N . GLY A 1 328 ? 60.614 9.641 -52.791 1.00 61.50 328 GLY A N 1
ATOM 2610 C CA . GLY A 1 328 ? 59.766 8.848 -53.691 1.00 61.50 328 GLY A CA 1
ATOM 2611 C C . GLY A 1 328 ? 58.965 7.740 -53.020 1.00 61.50 328 GLY A C 1
ATOM 2612 O O . GLY A 1 328 ? 59.545 6.934 -52.267 1.00 61.50 328 GLY A O 1
#

Foldseek 3Di:
DDDPDLLLVLVVLVCVFQVAPWFWKFKAFAQDLCVQVVFPQEDADPAAAAPLLQVLCATPVQHWYKDFPRNHPDVPRVQQAAQDPDDPVQQQLPVCCVPPNVDSVVSNVLSVVQFHDHHDGGGMMIMGRSSVVRDQGQKIKGKHFPLSVVLLLQLLCQPVHDDDDFDPSQPPVCSRAPRCCNVVVAKYKDADHPCSCVRNVRDPRIIMIIHGSVCSVSSSVSNVVCVVVVSGPPDDDPVNPDDCVVVDPPVVVDPVSVVVQCDPDNDGDDDQDDDPPPCSVVVVVVVVVVPDDDDDPVVVVVVCCPPPHPVVVVCCVVPNPPVPDPVD